Protein AF-0000000084484092 (afdb_homodimer)

Sequence (380 aa):
MATVKIPEQKVILCGEYGVGKSSIFRRFTNNTFVTATDRQSTLGLDHYDKIYKGTSDRDIRLQLWDTGGMERVASVTSSYYKFAEAAILVFALDNAASFHVLSQHLLDIVTYAENAKIFLCGNKLDLVNKVPQVSDADIDAFCEQCHNLISKTYKTSCKTGEGLEEMFADIATQLVQSNRSKLELQSMEAMATVKIPEQKVILCGEYGVGKSSIFRRFTNNTFVTATDRQSTLGLDHYDKIYKGTSDRDIRLQLWDTGGMERVASVTSSYYKFAEAAILVFALDNAASFHVLSQHLLDIVTYAENAKIFLCGNKLDLVNKVPQVSDADIDAFCEQCHNLISKTYKTSCKTGEGLEEMFADIATQLVQSNRSKLELQSMEA

Foldseek 3Di:
DPPPPDDDAAEAEWFDPPLCRVLLVCVVVVVPDDPDPPLDFDKDKDWDWDWDQDPVRDIDIDIDMDIPGPVSVVVSVLVRLPRHQAYEQTGEQQDLVRVVCSVVRVVVNCVRNVNHQYEYEHEPVVPADPDTSADPVNVVVVCVVVVNSHPYYFYYYSVVGPGSVVVVVVVVVVSVVVVVVVVVVVVVVD/DPPPPDDDAAEAEWFDPPLCRVLLVCVVVVVPDDPDDPLDFDKDKDWDWDWDQDPVRDIDIDIDMDIPGPVSVVVSVLVRLPRHQAYEQTGEQQDLVRVVCSVVRVVVNCVRNVNHQYEYEHEPVVPADPDTPADPVNVVVVCVVVVNSHPYYFYYYSVVGPGSVVVVVVVVVVSVVVVVVVVVVVVVVD

pLDDT: mean 87.42, std 12.24, range [27.92, 98.44]

Nearest PDB structures (foldseek):
  2f7s-assembly1_A  TM=8.566E-01  e=2.179E-12  Homo sapiens
  5xc5-assembly1_A  TM=6.882E-01  e=3.203E-12  Acanthamoeba polyphaga mimivirus
  3e5h-assembly1_A  TM=6.818E-01  e=2.845E-11  Homo sapiens
  7opq-assembly1_B  TM=6.732E-01  e=8.953E-12  Homo sapiens
  7opr-assembly1_B  TM=6.756E-01  e=2.201E-11  Homo sapiens

Radius of gyration: 25.97 Å; Cα contacts (8 Å, |Δi|>4): 673; chains: 2; bounding box: 65×68×54 Å

Secondary structure (DSSP, 8-state):
-----PPEEEEEEEE-TTSSHHHHHHHHTTT------S-EEEEEEEEEEEEE--TTS--EEEEEEEEESHHHHHHHHHHHHTTEEEEEEEEETT-HHHHHTHHHHHHHHHHH-TT-EEEEEEE-GGG--SS-SS-HHHHHHHHHHTTT-EEEEEE--TTT-TTHHHHHHHHHHHHHHHHHHHHHHHHHH-/-----PPEEEEEEEE-TTSSHHHHHHHHTTT------S-EEEEEEEEEEEEE--TTS--EEEEEEEEESHHHHHHHHHHHHTTEEEEEEEEETT-HHHHHTHHHHHHHHHHH-TT-EEEEEEE-GGG--SS-SS-HHHHHHHHHHTTT-EEEEEE--TTT-TTHHHHHHHHHHHHHHHHHHHHHHHHHH-

InterPro domains:
  IPR001806 Small GTPase [PF00071] (10-175)
  IPR001806 Small GTPase [SM00174] (11-178)
  IPR005225 Small GTP-binding domain [TIGR00231] (9-168)
  IPR027417 P-loop containing nucleoside triphosphate hydrolase [G3DSA:3.40.50.300] (2-190)
  IPR027417 P-loop containing nucleoside triphosphate hydrolase [SSF52540] (9-181)
  IPR050227 Ras-related protein Rab [PTHR47977] (10-179)

Organism: NCBI:txid1629725

Structure (mmCIF, N/CA/C/O backbone):
data_AF-0000000084484092-model_v1
#
loop_
_entity.id
_entity.type
_entity.pdbx_description
1 polymer 'ADP ribosylation factor'
#
loop_
_atom_site.group_PDB
_atom_site.id
_atom_site.type_symbol
_atom_site.label_atom_id
_atom_site.label_alt_id
_atom_site.label_comp_id
_atom_site.label_asym_id
_atom_site.label_entity_id
_atom_site.label_seq_id
_atom_site.pdbx_PDB_ins_code
_atom_site.Cartn_x
_atom_site.Cartn_y
_atom_site.Cartn_z
_atom_site.occupancy
_atom_site.B_iso_or_equiv
_atom_site.auth_seq_id
_atom_site.auth_comp_id
_atom_site.auth_asym_id
_atom_site.auth_atom_id
_atom_site.pdbx_PDB_model_num
ATOM 1 N N . MET A 1 1 ? -33.25 26.438 18.438 1 28.06 1 MET A N 1
ATOM 2 C CA . MET A 1 1 ? -32 26.953 17.859 1 28.06 1 MET A CA 1
ATOM 3 C C . MET A 1 1 ? -31.203 25.828 17.219 1 28.06 1 MET A C 1
ATOM 5 O O . MET A 1 1 ? -30.938 24.812 17.859 1 28.06 1 MET A O 1
ATOM 9 N N . ALA A 1 2 ? -31.141 25.609 15.938 1 43.94 2 ALA A N 1
ATOM 10 C CA . ALA A 1 2 ? -30.5 24.516 15.227 1 43.94 2 ALA A CA 1
ATOM 11 C C . ALA A 1 2 ? -29.047 24.344 15.656 1 43.94 2 ALA A C 1
ATOM 13 O O . ALA A 1 2 ? -28.297 25.328 15.75 1 43.94 2 ALA A O 1
ATOM 14 N N . THR A 1 3 ? -28.797 23.562 16.562 1 51.09 3 THR A N 1
ATOM 15 C CA . THR A 1 3 ? -27.438 23.312 17.047 1 51.09 3 THR A CA 1
ATOM 16 C C . THR A 1 3 ? -26.453 23.266 15.891 1 51.09 3 THR A C 1
ATOM 18 O O . THR A 1 3 ? -26.578 22.438 14.984 1 51.09 3 THR A O 1
ATOM 21 N N . VAL A 1 4 ? -25.781 24.359 15.656 1 60.25 4 VAL A N 1
ATOM 22 C CA . VAL A 1 4 ? -24.844 24.453 14.531 1 60.25 4 VAL A CA 1
ATOM 23 C C . VAL A 1 4 ? -23.75 23.406 14.688 1 60.25 4 VAL A C 1
ATOM 25 O O . VAL A 1 4 ? -23.031 23.391 15.695 1 60.25 4 VAL A O 1
ATOM 28 N N . LYS A 1 5 ? -23.844 22.281 14.016 1 76.88 5 LYS A N 1
ATOM 29 C CA . LYS A 1 5 ? -22.828 21.234 14.047 1 76.88 5 LYS A CA 1
ATOM 30 C C . LYS A 1 5 ? -21.484 21.75 13.578 1 76.88 5 LYS A C 1
ATOM 32 O O . LYS A 1 5 ? -21.391 22.422 12.555 1 76.88 5 LYS A O 1
ATOM 37 N N . ILE A 1 6 ? -20.484 21.781 14.492 1 81.75 6 ILE A N 1
ATOM 38 C CA . ILE A 1 6 ? -19.125 22.188 14.188 1 81.75 6 ILE A CA 1
ATOM 39 C C . ILE A 1 6 ? -18.547 21.297 13.086 1 81.75 6 ILE A C 1
ATOM 41 O O . ILE A 1 6 ? -18.5 20.078 13.242 1 81.75 6 ILE A O 1
ATOM 45 N N . PRO A 1 7 ? -18.203 21.844 11.961 1 87.25 7 PRO A N 1
ATOM 46 C CA . PRO A 1 7 ? -17.672 21.031 10.875 1 87.25 7 PRO A CA 1
ATOM 47 C C . PRO A 1 7 ? -16.359 20.328 11.242 1 87.25 7 PRO A C 1
ATOM 49 O O . PRO A 1 7 ? -15.516 20.922 11.914 1 87.25 7 PRO A O 1
ATOM 52 N N . GLU A 1 8 ? -16.312 19.094 10.859 1 91.38 8 GLU A N 1
ATOM 53 C CA . GLU A 1 8 ? -15.117 18.297 11.062 1 91.38 8 GLU A CA 1
ATOM 54 C C . GLU A 1 8 ? -14.273 18.234 9.789 1 91.38 8 GLU A C 1
ATOM 56 O O . GLU A 1 8 ? -14.797 18 8.703 1 91.38 8 GLU A O 1
ATOM 61 N N . GLN A 1 9 ? -13 18.547 10.023 1 94.5 9 GLN A N 1
ATOM 62 C CA . GLN A 1 9 ? -12.078 18.516 8.891 1 94.5 9 GLN A CA 1
ATOM 63 C C . GLN A 1 9 ? -10.945 17.531 9.133 1 94.5 9 GLN A C 1
ATOM 65 O O . GLN A 1 9 ? -10.18 17.672 10.086 1 94.5 9 GLN A O 1
ATOM 70 N N . LYS A 1 10 ? -10.898 16.562 8.266 1 95.81 10 LYS A N 1
ATOM 71 C CA . LYS A 1 10 ? -9.844 15.547 8.352 1 95.81 10 LYS A CA 1
ATOM 72 C C . LYS A 1 10 ? -8.531 16.078 7.777 1 95.81 10 LYS A C 1
ATOM 74 O O . LYS A 1 10 ? -8.492 16.547 6.641 1 95.81 10 LYS A O 1
ATOM 79 N N . VAL A 1 11 ? -7.461 15.984 8.672 1 97.5 11 VAL A N 1
ATOM 80 C CA . VAL A 1 11 ? -6.113 16.391 8.273 1 97.5 11 VAL A CA 1
ATOM 81 C C . VAL A 1 11 ? -5.164 15.203 8.383 1 97.5 11 VAL A C 1
ATOM 83 O O . VAL A 1 11 ? -5.121 14.523 9.414 1 97.5 11 VAL A O 1
ATOM 86 N N . ILE A 1 12 ? -4.395 14.93 7.32 1 97.44 12 ILE A N 1
ATOM 87 C CA . ILE A 1 12 ? -3.514 13.773 7.355 1 97.44 12 ILE A CA 1
ATOM 88 C C . ILE A 1 12 ? -2.057 14.227 7.32 1 97.44 12 ILE A C 1
ATOM 90 O O . ILE A 1 12 ? -1.74 15.273 6.758 1 97.44 12 ILE A O 1
ATOM 94 N N . LEU A 1 13 ? -1.207 13.422 7.992 1 97 13 LEU A N 1
ATOM 95 C CA . LEU A 1 13 ? 0.236 13.633 7.965 1 97 13 LEU A CA 1
ATOM 96 C C . LEU A 1 13 ? 0.899 12.727 6.93 1 97 13 LEU A C 1
ATOM 98 O O . LEU A 1 13 ? 0.681 11.516 6.93 1 97 13 LEU A O 1
ATOM 102 N N . CYS A 1 14 ? 1.7 13.32 6.055 1 95.88 14 CYS A N 1
ATOM 103 C CA . CYS A 1 14 ? 2.408 12.578 5.016 1 95.88 14 CYS A CA 1
ATOM 104 C C . CYS A 1 14 ? 3.891 12.922 5.016 1 95.88 14 CYS A C 1
ATOM 106 O O . CYS A 1 14 ? 4.277 14.031 5.402 1 95.88 14 CYS A O 1
ATOM 108 N N . GLY A 1 15 ? 4.676 11.977 4.559 1 94.75 15 GLY A N 1
ATOM 109 C CA . GLY A 1 15 ? 6.113 12.172 4.496 1 94.75 15 GLY A CA 1
ATOM 110 C C . GLY A 1 15 ? 6.902 10.914 4.789 1 94.75 15 GLY A C 1
ATOM 111 O O . GLY A 1 15 ? 6.328 9.883 5.164 1 94.75 15 GLY A O 1
ATOM 112 N N . GLU A 1 16 ? 8.18 11.062 4.707 1 91.25 16 GLU A N 1
ATOM 113 C CA . GLU A 1 16 ? 9.078 9.93 4.875 1 91.25 16 GLU A CA 1
ATOM 114 C C . GLU A 1 16 ? 9.141 9.484 6.332 1 91.25 16 GLU A C 1
ATOM 116 O O . GLU A 1 16 ? 8.812 10.25 7.238 1 91.25 16 GLU A O 1
ATOM 121 N N . TYR A 1 17 ? 9.539 8.219 6.469 1 88.44 17 TYR A N 1
ATOM 122 C CA . TYR A 1 17 ? 9.82 7.719 7.809 1 88.44 17 TYR A CA 1
ATOM 123 C C . TYR A 1 17 ? 10.875 8.57 8.5 1 88.44 17 TYR A C 1
ATOM 125 O O . TYR A 1 17 ? 11.875 8.945 7.887 1 88.44 17 TYR A O 1
ATOM 133 N N . GLY A 1 18 ? 10.594 8.906 9.758 1 91 18 GLY A N 1
ATOM 134 C CA . GLY A 1 18 ? 11.633 9.531 10.562 1 91 18 GLY A CA 1
ATOM 135 C C . GLY A 1 18 ? 11.57 11.047 10.531 1 91 18 GLY A C 1
ATOM 136 O O . GLY A 1 18 ? 12.336 11.719 11.227 1 91 18 GLY A O 1
ATOM 137 N N . VAL A 1 19 ? 10.703 11.648 9.758 1 94.94 19 VAL A N 1
ATOM 138 C CA . VAL A 1 19 ? 10.688 13.102 9.609 1 94.94 19 VAL A CA 1
ATOM 139 C C . VAL A 1 19 ? 9.945 13.742 10.781 1 94.94 19 VAL A C 1
ATOM 141 O O . VAL A 1 19 ? 10.016 14.953 10.984 1 94.94 19 VAL A O 1
ATOM 144 N N . GLY A 1 20 ? 9.156 13.008 11.531 1 94.38 20 GLY A N 1
ATOM 145 C CA . GLY A 1 20 ? 8.531 13.516 12.742 1 94.38 20 GLY A CA 1
ATOM 146 C C . GLY A 1 20 ? 7.016 13.555 12.664 1 94.38 20 GLY A C 1
ATOM 147 O O . GLY A 1 20 ? 6.371 14.289 13.406 1 94.38 20 GLY A O 1
ATOM 148 N N . LYS A 1 21 ? 6.402 12.789 11.742 1 94.75 21 LYS A N 1
ATOM 149 C CA . LYS A 1 21 ? 4.945 12.742 11.633 1 94.75 21 LYS A CA 1
ATOM 150 C C . LYS A 1 21 ? 4.301 12.344 12.953 1 94.75 21 LYS A C 1
ATOM 152 O O . LYS A 1 21 ? 3.404 13.031 13.445 1 94.75 21 LYS A O 1
ATOM 157 N N . SER A 1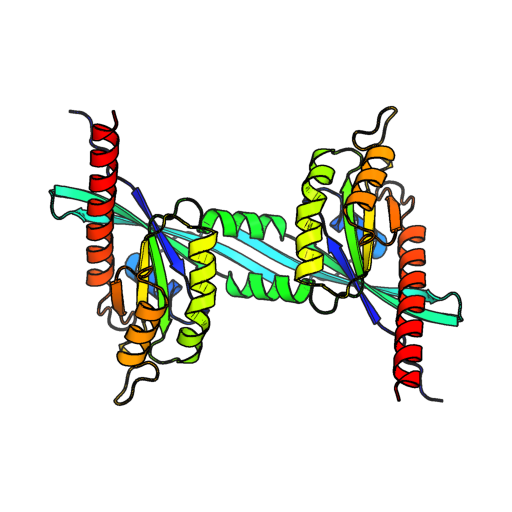 22 ? 4.82 11.312 13.555 1 90.75 22 SER A N 1
ATOM 158 C CA . SER A 1 22 ? 4.266 10.828 14.812 1 90.75 22 SER A CA 1
ATOM 159 C C . SER A 1 22 ? 4.512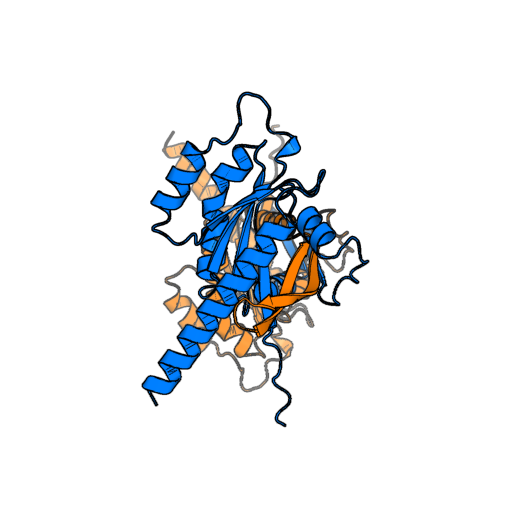 11.812 15.945 1 90.75 22 SER A C 1
ATOM 161 O O . SER A 1 22 ? 3.682 11.961 16.844 1 90.75 22 SER A O 1
ATOM 163 N N . SER A 1 23 ? 5.68 12.492 15.891 1 93.25 23 SER A N 1
ATOM 164 C CA . SER A 1 23 ? 5.965 13.508 16.906 1 93.25 23 SER A CA 1
ATOM 165 C C . SER A 1 23 ? 5.008 14.688 16.781 1 93.25 23 SER A C 1
ATOM 167 O O . SER A 1 23 ? 4.547 15.227 17.781 1 93.25 23 SER A O 1
ATOM 169 N N . ILE A 1 24 ? 4.754 15.117 15.539 1 95.94 24 ILE A N 1
ATOM 170 C CA . ILE A 1 24 ? 3.795 16.188 15.305 1 95.94 24 ILE A CA 1
ATOM 171 C C . ILE A 1 24 ? 2.424 15.781 15.836 1 95.94 24 ILE A C 1
ATOM 173 O O . ILE A 1 24 ? 1.758 16.562 16.516 1 95.94 24 ILE A O 1
ATOM 177 N N . PHE A 1 25 ? 2.023 14.578 15.586 1 94.88 25 PHE A N 1
ATOM 178 C CA . PHE A 1 25 ? 0.759 14.047 16.078 1 94.88 25 PHE A CA 1
ATOM 179 C C . PHE A 1 25 ? 0.72 14.086 17.609 1 94.88 25 PHE A C 1
ATOM 181 O O . PHE A 1 25 ? -0.267 14.523 18.188 1 94.88 25 PHE A O 1
ATOM 188 N N . ARG A 1 26 ? 1.772 13.656 18.219 1 91.62 26 ARG A N 1
ATOM 189 C CA . ARG A 1 26 ? 1.846 13.641 19.672 1 91.62 26 ARG A CA 1
ATOM 190 C C . ARG A 1 26 ? 1.723 15.047 20.25 1 91.62 26 ARG A C 1
ATOM 192 O O . ARG A 1 26 ? 1.022 15.258 21.234 1 91.62 26 ARG A O 1
ATOM 199 N N . ARG A 1 27 ? 2.381 16.031 19.625 1 93 27 ARG A N 1
ATOM 200 C CA . ARG A 1 27 ? 2.285 17.406 20.062 1 93 27 ARG A CA 1
ATOM 201 C C . ARG A 1 27 ? 0.869 17.953 19.891 1 93 27 ARG A C 1
ATOM 203 O O . ARG A 1 27 ? 0.368 18.688 20.75 1 93 27 ARG A O 1
ATOM 210 N N . PHE A 1 28 ? 0.309 17.609 18.797 1 94.56 28 PHE A N 1
ATOM 211 C CA . PHE A 1 28 ? -1.064 18.016 18.531 1 94.56 28 PHE A CA 1
ATOM 212 C C . PHE A 1 28 ? -2.006 17.484 19.609 1 94.56 28 PHE A C 1
ATOM 214 O O . PHE A 1 28 ? -2.928 18.188 20.031 1 94.56 28 PHE A O 1
ATOM 221 N N . THR A 1 29 ? -1.706 16.281 20.078 1 90.94 29 THR A N 1
ATOM 222 C CA . THR A 1 29 ? -2.578 15.633 21.047 1 90.94 29 THR A CA 1
ATOM 223 C C . THR A 1 29 ? -2.215 16.062 22.469 1 90.94 29 THR A C 1
ATOM 225 O O . THR A 1 29 ? -2.869 15.672 23.438 1 90.94 29 THR A O 1
ATOM 228 N N . ASN A 1 30 ? -1.277 16.953 22.609 1 85.31 30 ASN A N 1
ATOM 229 C CA . ASN A 1 30 ? -0.764 17.359 23.922 1 85.31 30 ASN A CA 1
ATOM 230 C C . ASN A 1 30 ? -0.403 16.156 24.781 1 85.31 30 ASN A C 1
ATOM 232 O O . ASN A 1 30 ? -0.765 16.094 25.953 1 85.31 30 ASN A O 1
ATOM 236 N N . ASN A 1 31 ? 0.214 15.203 24.109 1 71.38 31 ASN A N 1
ATOM 237 C CA . ASN A 1 31 ? 0.732 13.992 24.734 1 71.38 31 ASN A CA 1
ATOM 238 C C . ASN A 1 31 ? -0.389 13.141 25.328 1 71.38 31 ASN A C 1
ATOM 240 O O . ASN A 1 31 ? -0.172 12.391 26.281 1 71.38 31 ASN A O 1
ATOM 244 N N . THR A 1 32 ? -1.611 13.484 24.859 1 72.25 32 THR A N 1
ATOM 245 C CA . THR A 1 32 ? -2.713 12.617 25.25 1 72.25 32 THR A CA 1
ATOM 246 C C . THR A 1 32 ? -2.592 11.25 24.578 1 72.25 32 THR A C 1
ATOM 248 O O . THR A 1 32 ? -2.189 11.164 23.422 1 72.25 32 THR A O 1
ATOM 251 N N . PHE A 1 33 ? -2.719 10.203 25.422 1 59.69 33 PHE A N 1
ATOM 252 C CA . PHE A 1 33 ? -2.66 8.844 24.906 1 59.69 33 PHE A CA 1
ATOM 253 C C . PHE A 1 33 ? -3.791 8.602 23.906 1 59.69 33 PHE A C 1
ATOM 255 O O . PHE A 1 33 ? -4.953 8.883 24.203 1 59.69 33 PHE A O 1
ATOM 262 N N . VAL A 1 34 ? -3.42 8.383 22.703 1 69.5 34 VAL A N 1
ATOM 263 C CA . VAL A 1 34 ? -4.414 8.078 21.672 1 69.5 34 VAL A CA 1
ATOM 264 C C . VAL A 1 34 ? -4.469 6.57 21.438 1 69.5 34 VAL A C 1
ATOM 266 O O . VAL A 1 34 ? -3.432 5.918 21.297 1 69.5 34 VAL A O 1
ATOM 269 N N . THR A 1 35 ? -5.562 5.953 21.812 1 53.22 35 THR A N 1
ATOM 270 C CA . THR A 1 35 ? -5.75 4.527 21.562 1 53.22 35 THR A CA 1
ATOM 271 C C . THR A 1 35 ? -5.734 4.238 20.062 1 53.22 35 THR A C 1
ATOM 273 O O . THR A 1 35 ? -6.328 4.98 19.281 1 53.22 35 THR A O 1
ATOM 276 N N . ALA A 1 36 ? -4.73 3.445 19.75 1 57.56 36 ALA A N 1
ATOM 277 C CA . ALA A 1 36 ? -4.715 2.961 18.375 1 57.56 36 ALA A CA 1
ATOM 278 C C . ALA A 1 36 ? -6.117 2.57 17.906 1 57.56 36 ALA A C 1
ATOM 280 O O . ALA A 1 36 ? -6.871 1.951 18.656 1 57.56 36 ALA A O 1
ATOM 281 N N . THR A 1 37 ? -6.629 3.334 16.938 1 61.75 37 THR A N 1
ATOM 282 C CA . THR A 1 37 ? -7.922 2.922 16.406 1 61.75 37 THR A CA 1
ATOM 283 C C . THR A 1 37 ? -7.898 1.447 16 1 61.75 37 THR A C 1
ATOM 285 O O . THR A 1 37 ? -6.828 0.871 15.797 1 61.75 37 THR A O 1
ATOM 288 N N . ASP A 1 38 ? -8.977 0.686 16.141 1 62.75 38 ASP A N 1
ATOM 289 C CA . ASP A 1 38 ? -9.219 -0.703 15.766 1 62.75 38 ASP A CA 1
ATOM 290 C C . ASP A 1 38 ? -8.859 -0.946 14.305 1 62.75 38 ASP A C 1
ATOM 292 O O . ASP A 1 38 ? -8.977 -2.068 13.812 1 62.75 38 ASP A O 1
ATOM 296 N N . ARG A 1 39 ? -8.188 0.084 13.781 1 70.75 39 ARG A N 1
ATOM 297 C CA . ARG A 1 39 ? -7.949 -0.141 12.359 1 70.75 39 ARG A CA 1
ATOM 298 C C . ARG A 1 39 ? -6.484 -0.474 12.094 1 70.75 39 ARG A C 1
ATOM 300 O O . ARG A 1 39 ? -5.711 0.392 11.68 1 70.75 39 ARG A O 1
ATOM 307 N N . GLN A 1 40 ? -6.07 -1.564 12.625 1 78.31 40 GLN A N 1
ATOM 308 C CA . GLN A 1 40 ? -4.73 -2.084 12.383 1 78.31 40 GLN A CA 1
ATOM 309 C C . GLN A 1 40 ? -4.766 -3.301 11.461 1 78.31 40 GLN A C 1
ATOM 311 O O . GLN A 1 40 ? -5.742 -4.055 11.461 1 78.31 40 GLN A O 1
ATOM 316 N N . SER A 1 41 ? -3.834 -3.287 10.578 1 81.81 41 SER A N 1
ATOM 317 C CA . SER A 1 41 ? -3.674 -4.438 9.695 1 81.81 41 SER A CA 1
ATOM 318 C C . SER A 1 41 ? -2.217 -4.875 9.617 1 81.81 41 SER A C 1
ATOM 320 O O . SER A 1 41 ? -1.312 -4.039 9.578 1 81.81 41 SER A O 1
ATOM 322 N N . THR A 1 42 ? -1.947 -6.156 9.648 1 81.81 42 THR A N 1
ATOM 323 C CA . THR A 1 42 ? -0.6 -6.707 9.555 1 81.81 42 THR A CA 1
ATOM 324 C C . THR A 1 42 ? -0.366 -7.324 8.172 1 81.81 42 THR A C 1
ATOM 326 O O . THR A 1 42 ? -1.191 -8.102 7.688 1 81.81 42 THR A O 1
ATOM 329 N N . LEU A 1 43 ? 0.673 -6.793 7.574 1 87.25 43 LEU A N 1
ATOM 330 C CA . LEU A 1 43 ? 1.16 -7.418 6.348 1 87.25 43 LEU A CA 1
ATOM 331 C C . LEU A 1 43 ? 2.307 -8.375 6.648 1 87.25 43 LEU A C 1
ATOM 333 O O . LEU A 1 43 ? 3.273 -8.008 7.316 1 87.25 43 LEU A O 1
ATOM 337 N N . GLY A 1 44 ? 2.186 -9.609 6.23 1 85.75 44 GLY A N 1
ATOM 338 C CA . GLY A 1 44 ? 3.219 -10.617 6.391 1 85.75 44 GLY A CA 1
ATOM 339 C C . GLY A 1 44 ? 3.496 -11.398 5.117 1 85.75 44 GLY A C 1
ATOM 340 O O . GLY A 1 44 ? 2.613 -11.547 4.27 1 85.75 44 GLY A O 1
ATOM 341 N N . LEU A 1 45 ? 4.789 -11.82 5.035 1 88.38 45 LEU A N 1
ATOM 342 C CA . LEU A 1 45 ? 5.195 -12.617 3.883 1 88.38 45 LEU A CA 1
ATOM 343 C C . LEU A 1 45 ? 5.652 -14.008 4.312 1 88.38 45 LEU A C 1
ATOM 345 O O . LEU A 1 45 ? 6.344 -14.156 5.32 1 88.38 45 LEU A O 1
ATOM 349 N N . ASP A 1 46 ? 5.129 -15 3.615 1 87.5 46 ASP A N 1
ATOM 350 C CA . ASP A 1 46 ? 5.594 -16.375 3.783 1 87.5 46 ASP A CA 1
ATOM 351 C C . ASP A 1 46 ? 6.102 -16.953 2.463 1 87.5 46 ASP A C 1
ATOM 353 O O . ASP A 1 46 ? 5.605 -16.578 1.393 1 87.5 46 ASP A O 1
ATOM 357 N N . HIS A 1 47 ? 7.145 -17.766 2.57 1 90.25 47 HIS A N 1
ATOM 358 C CA . HIS A 1 47 ? 7.586 -18.453 1.365 1 90.25 47 HIS A CA 1
ATOM 359 C C . HIS A 1 47 ? 8.055 -19.859 1.684 1 90.25 47 HIS A C 1
ATOM 361 O O . HIS A 1 47 ? 8.367 -20.172 2.838 1 90.25 47 HIS A O 1
ATOM 367 N N . TYR A 1 48 ? 7.98 -20.719 0.76 1 91.19 48 TYR A N 1
ATOM 368 C CA . TYR A 1 48 ? 8.414 -22.109 0.846 1 91.19 48 TYR A CA 1
ATOM 369 C C . TYR A 1 48 ? 9.031 -22.562 -0.468 1 91.19 48 TYR A C 1
ATOM 371 O O . TYR A 1 48 ? 8.547 -22.219 -1.547 1 91.19 48 TYR A O 1
ATOM 379 N N . ASP A 1 49 ? 10.094 -23.344 -0.379 1 92.5 49 ASP A N 1
ATOM 380 C CA . ASP A 1 49 ? 10.828 -23.828 -1.549 1 92.5 49 ASP A CA 1
ATOM 381 C C . ASP A 1 49 ? 10.516 -25.297 -1.825 1 92.5 49 ASP A C 1
ATOM 383 O O . ASP A 1 49 ? 10.422 -26.094 -0.898 1 92.5 49 ASP A O 1
ATOM 387 N N . LYS A 1 50 ? 10.344 -25.641 -3.086 1 93 50 LYS A N 1
ATOM 388 C CA . LYS A 1 50 ? 10.188 -27.016 -3.551 1 93 50 LYS A CA 1
ATOM 389 C C . LYS A 1 50 ? 10.961 -27.234 -4.848 1 93 50 LYS A C 1
ATOM 391 O O . LYS A 1 50 ? 10.945 -26.391 -5.742 1 93 50 LYS A O 1
ATOM 396 N N . ILE A 1 51 ? 11.594 -28.359 -4.938 1 92.19 51 ILE A N 1
ATOM 397 C CA . ILE A 1 51 ? 12.367 -28.703 -6.129 1 92.19 51 ILE A CA 1
ATOM 398 C C . ILE A 1 51 ? 11.492 -29.516 -7.09 1 92.19 51 ILE A C 1
ATOM 400 O O . ILE A 1 51 ? 10.766 -30.422 -6.668 1 92.19 51 ILE A O 1
ATOM 404 N N . TYR A 1 52 ? 11.469 -29.109 -8.32 1 91.38 52 TYR A N 1
ATOM 405 C CA . TYR A 1 52 ? 10.805 -29.844 -9.391 1 91.38 52 TYR A CA 1
ATOM 406 C C . TYR A 1 52 ? 11.82 -30.359 -10.406 1 91.38 52 TYR A C 1
ATOM 408 O O . TYR A 1 52 ? 12.797 -29.688 -10.719 1 91.38 52 TYR A O 1
ATOM 416 N N . LYS A 1 53 ? 11.586 -31.641 -10.781 1 83.81 53 LYS A N 1
ATOM 417 C CA . LYS A 1 53 ? 12.453 -32.219 -11.789 1 83.81 53 LYS A CA 1
ATOM 418 C C . LYS A 1 53 ? 12.094 -31.719 -13.188 1 83.81 53 LYS A C 1
ATOM 420 O O . LYS A 1 53 ? 10.914 -31.703 -13.555 1 83.81 53 LYS A O 1
ATOM 425 N N . GLY A 1 54 ? 13.047 -31.031 -13.789 1 71.5 54 GLY A N 1
ATOM 426 C CA . GLY A 1 54 ? 12.805 -30.516 -15.125 1 71.5 54 GLY A CA 1
ATOM 427 C C . GLY A 1 54 ? 12.836 -31.578 -16.203 1 71.5 54 GLY A C 1
ATOM 428 O O . GLY A 1 54 ? 13.18 -32.719 -15.922 1 71.5 54 GLY A O 1
ATOM 429 N N . THR A 1 55 ? 12.148 -31.281 -17.422 1 65.69 55 THR A N 1
ATOM 430 C CA . THR A 1 55 ? 12.133 -32.188 -18.562 1 65.69 55 THR A CA 1
ATOM 431 C C . THR A 1 55 ? 13.555 -32.469 -19.047 1 65.69 55 THR A C 1
ATOM 433 O O . THR A 1 55 ? 13.836 -33.531 -19.594 1 65.69 55 THR A O 1
ATOM 436 N N . SER A 1 56 ? 14.422 -31.516 -18.984 1 63.09 56 SER A N 1
ATOM 437 C CA . SER A 1 56 ? 15.758 -31.688 -19.547 1 63.09 56 SER A CA 1
ATOM 438 C C . SER A 1 56 ? 16.797 -31.938 -18.438 1 63.09 56 SER A C 1
ATOM 440 O O . SER A 1 56 ? 17.938 -31.484 -18.547 1 63.09 56 SER A O 1
ATOM 442 N N . ASP A 1 57 ? 16.438 -32.656 -17.484 1 66.69 57 ASP A N 1
ATOM 443 C CA . ASP A 1 57 ? 17.375 -33.062 -16.438 1 66.69 57 ASP A CA 1
ATOM 444 C C . ASP A 1 57 ? 17.859 -31.891 -15.609 1 66.69 57 ASP A C 1
ATOM 446 O O . ASP A 1 57 ? 18.984 -31.875 -15.125 1 66.69 57 ASP A O 1
ATOM 450 N N . ARG A 1 58 ? 17.25 -30.828 -15.805 1 79.19 58 ARG A N 1
ATOM 451 C CA . ARG A 1 58 ? 17.609 -29.719 -14.914 1 79.19 58 ARG A CA 1
ATOM 452 C C . ARG A 1 58 ? 16.516 -29.484 -13.867 1 79.19 58 ARG A C 1
ATOM 454 O O . ARG A 1 58 ? 15.367 -29.219 -14.219 1 79.19 58 ARG A O 1
ATOM 461 N N . ASP A 1 59 ? 16.969 -29.609 -12.703 1 87 59 ASP A N 1
ATOM 462 C CA . ASP A 1 59 ? 16.078 -29.344 -11.578 1 87 59 ASP A CA 1
ATOM 463 C C . ASP A 1 59 ? 15.852 -27.844 -11.406 1 87 59 ASP A C 1
ATOM 465 O O . ASP A 1 59 ? 16.688 -27.031 -11.797 1 87 59 ASP A O 1
ATOM 469 N N . ILE A 1 60 ? 14.727 -27.547 -10.969 1 90.06 60 ILE A N 1
ATOM 470 C CA . ILE A 1 60 ? 14.414 -26.156 -10.664 1 90.06 60 ILE A CA 1
ATOM 471 C C . ILE A 1 60 ? 13.773 -26.062 -9.273 1 90.06 60 ILE A C 1
ATOM 473 O O . ILE A 1 60 ? 13.023 -26.953 -8.875 1 90.06 60 ILE A O 1
ATOM 477 N N . ARG A 1 61 ? 14.148 -25.078 -8.594 1 92.94 61 ARG A N 1
ATOM 478 C CA . ARG A 1 61 ? 13.555 -24.797 -7.289 1 92.94 61 ARG A CA 1
ATOM 479 C C . ARG A 1 61 ? 12.523 -23.688 -7.383 1 92.94 61 ARG A C 1
ATOM 481 O O . ARG A 1 61 ? 12.867 -22.547 -7.727 1 92.94 61 ARG A O 1
ATOM 488 N N . LEU A 1 62 ? 11.258 -24.031 -7.07 1 93.88 62 LEU A N 1
ATOM 489 C CA . LEU A 1 62 ? 10.219 -23.016 -6.996 1 93.88 62 LEU A CA 1
ATOM 490 C C . LEU A 1 62 ? 10.078 -22.469 -5.578 1 93.88 62 LEU A C 1
ATOM 492 O O . LEU A 1 62 ? 10 -23.25 -4.621 1 93.88 62 LEU A O 1
ATOM 496 N N . GLN A 1 63 ? 10.203 -21.219 -5.52 1 94.5 63 GLN A N 1
ATOM 497 C CA . GLN A 1 63 ? 9.922 -20.516 -4.27 1 94.5 63 GLN A CA 1
ATOM 498 C C . GLN A 1 63 ? 8.57 -19.797 -4.336 1 94.5 63 GLN A C 1
ATOM 500 O O . GLN A 1 63 ? 8.461 -18.719 -4.934 1 94.5 63 GLN A O 1
ATOM 505 N N . LEU A 1 64 ? 7.625 -20.422 -3.627 1 94.94 64 LEU A N 1
ATOM 506 C CA . LEU A 1 64 ? 6.281 -19.844 -3.643 1 94.94 64 LEU A CA 1
ATOM 507 C C . LEU A 1 64 ? 6.098 -18.859 -2.49 1 94.94 64 LEU A C 1
ATOM 509 O O . LEU A 1 64 ? 6.406 -19.188 -1.34 1 94.94 64 LEU A O 1
ATOM 513 N N . TRP A 1 65 ? 5.617 -17.672 -2.838 1 92.5 65 TRP A N 1
ATOM 514 C CA . TRP A 1 65 ? 5.41 -16.609 -1.863 1 92.5 65 TRP A CA 1
ATOM 515 C C . TRP A 1 65 ? 3.924 -16.328 -1.665 1 92.5 65 TRP A C 1
ATOM 517 O O . TRP A 1 65 ? 3.154 -16.312 -2.629 1 92.5 65 TRP A O 1
ATOM 527 N N . ASP A 1 66 ? 3.531 -16.219 -0.503 1 92.12 66 ASP A N 1
ATOM 528 C CA . ASP A 1 66 ? 2.184 -15.812 -0.113 1 92.12 66 ASP A CA 1
ATOM 529 C C . ASP A 1 66 ? 2.221 -14.602 0.815 1 92.12 66 ASP A C 1
ATOM 531 O O . ASP A 1 66 ? 3.254 -14.305 1.421 1 92.12 66 ASP A O 1
ATOM 535 N N . THR A 1 67 ? 1.16 -13.867 0.753 1 89.56 67 THR A N 1
ATOM 536 C CA . THR A 1 67 ? 1.047 -12.711 1.63 1 89.56 67 THR A CA 1
ATOM 537 C C . THR A 1 67 ? -0.244 -12.766 2.441 1 89.56 67 THR A C 1
ATOM 539 O O . THR A 1 67 ? -1.246 -13.32 1.983 1 89.56 67 THR A O 1
ATOM 542 N N . GLY A 1 68 ? -0.115 -12.344 3.697 1 84.31 68 GLY A N 1
ATOM 543 C CA . GLY A 1 68 ? -1.294 -12.117 4.516 1 84.31 68 GLY A CA 1
ATOM 544 C C . GLY A 1 68 ? -1.525 -10.648 4.828 1 84.31 68 GLY A C 1
ATOM 545 O O . GLY A 1 68 ? -0.6 -9.938 5.23 1 84.31 68 GLY A O 1
ATOM 546 N N . GLY A 1 69 ? -2.822 -10.219 4.461 1 82.44 69 GLY A N 1
ATOM 547 C CA . GLY A 1 69 ? -3.176 -8.891 4.938 1 82.44 69 GLY A CA 1
ATOM 548 C C . GLY A 1 69 ? -3.055 -7.82 3.873 1 82.44 69 GLY A C 1
ATOM 549 O O . GLY A 1 69 ? -3.391 -6.656 4.109 1 82.44 69 GLY A O 1
ATOM 550 N N . MET A 1 70 ? -2.559 -8.195 2.629 1 83.88 70 MET A N 1
ATOM 551 C CA . MET A 1 70 ? -2.33 -7.188 1.597 1 83.88 70 MET A CA 1
ATOM 552 C C . MET A 1 70 ? -3.609 -6.41 1.303 1 83.88 70 MET A C 1
ATOM 554 O O . MET A 1 70 ? -3.582 -5.184 1.186 1 83.88 70 MET A O 1
ATOM 558 N N . GLU A 1 71 ? -4.707 -7.113 1.239 1 78 71 GLU A N 1
ATOM 559 C CA . GLU A 1 71 ? -5.977 -6.449 0.961 1 78 71 GLU A CA 1
ATOM 560 C C . GLU A 1 71 ? -6.371 -5.512 2.098 1 78 71 GLU A C 1
ATOM 562 O O . GLU A 1 71 ? -6.867 -4.41 1.857 1 78 71 GLU A O 1
ATOM 567 N N . ARG A 1 72 ? -6.137 -5.977 3.295 1 79.81 72 ARG A N 1
ATOM 568 C CA . ARG A 1 72 ? -6.469 -5.156 4.457 1 79.81 72 ARG A CA 1
ATOM 569 C C . ARG A 1 72 ? -5.574 -3.922 4.527 1 79.81 72 ARG A C 1
ATOM 571 O O . ARG A 1 72 ? -6.043 -2.828 4.844 1 79.81 72 ARG A O 1
ATOM 578 N N . VAL A 1 73 ? -4.344 -4.152 4.211 1 86.06 73 VAL A N 1
ATOM 579 C CA . VAL A 1 73 ? -3.41 -3.031 4.188 1 86.06 73 VAL A CA 1
ATOM 580 C C . VAL A 1 73 ? -3.869 -1.994 3.166 1 86.06 73 VAL A C 1
ATOM 582 O O . VAL A 1 73 ? -3.842 -0.792 3.438 1 86.06 73 VAL A O 1
ATOM 585 N N . ALA A 1 74 ? -4.297 -2.48 2.01 1 82.31 74 ALA A N 1
ATOM 586 C CA . ALA A 1 74 ? -4.805 -1.579 0.979 1 82.31 74 ALA A CA 1
ATOM 587 C C . ALA A 1 74 ? -6.016 -0.799 1.48 1 82.31 74 ALA A C 1
ATOM 589 O O . ALA A 1 74 ? -6.133 0.404 1.237 1 82.31 74 ALA A O 1
ATOM 590 N N . SER A 1 75 ? -6.852 -1.484 2.129 1 83.12 75 SER A N 1
ATOM 591 C CA . SER A 1 75 ? -8.055 -0.857 2.666 1 83.12 75 SER A CA 1
ATOM 592 C C . SER A 1 75 ? -7.711 0.186 3.723 1 83.12 75 SER A C 1
ATOM 594 O O . SER A 1 75 ? -8.289 1.274 3.74 1 83.12 75 SER A O 1
ATOM 596 N N . VAL A 1 76 ? -6.828 -0.177 4.629 1 86.69 76 VAL A N 1
ATOM 597 C CA . VAL A 1 76 ? -6.402 0.743 5.68 1 86.69 76 VAL A CA 1
ATOM 598 C C . VAL A 1 76 ? -5.746 1.972 5.055 1 86.69 76 VAL A C 1
ATOM 600 O O . VAL A 1 76 ? -6.02 3.104 5.461 1 86.69 76 VAL A O 1
ATOM 603 N N . THR A 1 77 ? -4.949 1.828 4.043 1 87.31 77 THR A N 1
ATOM 604 C CA . THR A 1 77 ? -4.305 2.934 3.344 1 87.31 77 THR A CA 1
ATOM 605 C C . THR A 1 77 ? -5.344 3.836 2.686 1 87.31 77 THR A C 1
ATOM 607 O O . THR A 1 77 ? -5.262 5.062 2.787 1 87.31 77 THR A O 1
ATOM 610 N N . SER A 1 78 ? -6.23 3.211 2.068 1 87.5 78 SER A N 1
ATOM 611 C CA . SER A 1 78 ? -7.305 3.961 1.425 1 87.5 78 SER A CA 1
ATOM 612 C C . SER A 1 78 ? -8.078 4.797 2.438 1 87.5 78 SER A C 1
ATOM 614 O O . SER A 1 78 ? -8.367 5.969 2.189 1 87.5 78 SER A O 1
ATOM 616 N N . SER A 1 79 ? -8.398 4.172 3.529 1 89 79 SER A N 1
ATOM 617 C CA . SER A 1 79 ? -9.141 4.863 4.582 1 89 79 SER A CA 1
ATOM 618 C C . SER A 1 79 ? -8.375 6.078 5.09 1 89 79 SER A C 1
ATOM 620 O O . SER A 1 79 ? -8.977 7.078 5.492 1 89 79 SER A O 1
ATOM 622 N N . TYR A 1 80 ? -7.129 5.992 5.105 1 92.56 80 TYR A N 1
ATOM 623 C CA . TYR A 1 80 ? -6.293 7.086 5.578 1 92.56 80 TYR A CA 1
ATOM 624 C C . TYR A 1 80 ? -6.488 8.328 4.719 1 92.56 80 TYR A C 1
ATOM 626 O O . TYR A 1 80 ? -6.668 9.43 5.242 1 92.56 80 TYR A O 1
ATOM 634 N N . TYR A 1 81 ? -6.555 8.141 3.445 1 94.44 81 TYR A N 1
ATOM 635 C CA . TYR A 1 81 ? -6.617 9.258 2.506 1 94.44 81 TYR A CA 1
ATOM 636 C C . TYR A 1 81 ? -8.055 9.727 2.314 1 94.44 81 TYR A C 1
ATOM 638 O O . TYR A 1 81 ? -8.297 10.906 2.039 1 94.44 81 TYR A O 1
ATOM 646 N N . LYS A 1 82 ? -8.93 8.812 2.467 1 93.75 82 LYS A N 1
ATOM 647 C CA . LYS A 1 82 ? -10.336 9.07 2.145 1 93.75 82 LYS A CA 1
ATOM 648 C C . LYS A 1 82 ? -10.875 10.258 2.939 1 93.75 82 LYS A C 1
ATOM 650 O O . LYS A 1 82 ? -10.664 10.344 4.152 1 93.75 82 LYS A O 1
ATOM 655 N N . PHE A 1 83 ? -11.383 11.258 2.268 1 94.25 83 PHE A N 1
ATOM 656 C CA . PHE A 1 83 ? -12.109 12.414 2.779 1 94.25 83 PHE A CA 1
ATOM 657 C C . PHE A 1 83 ? -11.172 13.383 3.484 1 94.25 83 PHE A C 1
ATOM 659 O O . PHE A 1 83 ? -11.609 14.211 4.285 1 94.25 83 PHE A O 1
ATOM 666 N N . ALA A 1 84 ? -9.945 13.234 3.238 1 96.56 84 ALA A N 1
ATOM 667 C CA . ALA A 1 84 ? -9.016 14.219 3.789 1 96.56 84 ALA A CA 1
ATOM 668 C C . ALA A 1 84 ? -9.25 15.594 3.178 1 96.56 84 ALA A C 1
ATOM 670 O O . ALA A 1 84 ? -9.352 15.727 1.955 1 96.56 84 ALA A O 1
ATOM 671 N N . GLU A 1 85 ? -9.375 16.578 4.031 1 95.69 85 GLU A N 1
ATOM 672 C CA . GLU A 1 85 ? -9.562 17.953 3.59 1 95.69 85 GLU A CA 1
ATOM 673 C C . GLU A 1 85 ? -8.227 18.703 3.518 1 95.69 85 GLU A C 1
ATOM 675 O O . GLU A 1 85 ? -8.109 19.719 2.828 1 95.69 85 GLU A O 1
ATOM 680 N N . ALA A 1 86 ? -7.32 18.219 4.266 1 97.62 86 ALA A N 1
ATOM 681 C CA . ALA A 1 86 ? -5.984 18.812 4.254 1 97.62 86 ALA A CA 1
ATOM 682 C C . ALA A 1 86 ? -4.91 17.75 4.449 1 97.62 86 ALA A C 1
ATOM 684 O O . ALA A 1 86 ? -5.168 16.703 5.055 1 97.62 86 ALA A O 1
ATOM 685 N N . ALA A 1 87 ? -3.799 17.969 3.877 1 98.19 87 ALA A N 1
ATOM 686 C CA . ALA A 1 87 ? -2.613 17.141 4.051 1 98.19 87 ALA A CA 1
ATOM 687 C C . ALA A 1 87 ? -1.396 17.984 4.418 1 98.19 87 ALA A C 1
ATOM 689 O O . ALA A 1 87 ? -1.146 19.031 3.809 1 98.19 87 ALA A O 1
ATOM 690 N N . ILE A 1 88 ? -0.727 17.547 5.453 1 98.44 88 ILE A N 1
ATOM 691 C CA . ILE A 1 88 ? 0.539 18.172 5.828 1 98.44 88 ILE A CA 1
ATOM 692 C C . ILE A 1 88 ? 1.701 17.297 5.348 1 98.44 88 ILE A C 1
AT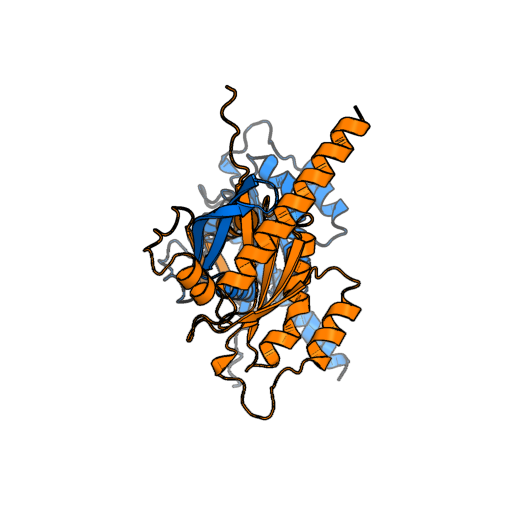OM 694 O O . ILE A 1 88 ? 1.908 16.203 5.855 1 98.44 88 ILE A O 1
ATOM 698 N N . LEU A 1 89 ? 2.369 17.812 4.387 1 97.62 89 LEU A N 1
ATOM 699 C CA . LEU A 1 89 ? 3.553 17.156 3.844 1 97.62 89 LEU A CA 1
ATOM 700 C C . LEU A 1 89 ? 4.801 17.547 4.629 1 97.62 89 LEU A C 1
ATOM 702 O O . LEU A 1 89 ? 5.25 18.688 4.559 1 97.62 89 LEU A O 1
ATOM 706 N N . VAL A 1 90 ? 5.367 16.562 5.344 1 97.94 90 VAL A N 1
ATOM 707 C CA . VAL A 1 90 ? 6.406 16.859 6.328 1 97.94 90 VAL A CA 1
ATOM 708 C C . VAL A 1 90 ? 7.762 16.391 5.801 1 97.94 90 VAL A C 1
ATOM 710 O O . VAL A 1 90 ? 7.871 15.297 5.23 1 97.94 90 VAL A O 1
ATOM 713 N N . PHE A 1 91 ? 8.805 17.188 5.906 1 97.5 91 PHE A N 1
ATOM 714 C CA . PHE A 1 91 ? 10.203 16.828 5.727 1 97.5 91 PHE A CA 1
ATOM 715 C C . PHE A 1 91 ? 11.055 17.344 6.875 1 97.5 91 PHE A C 1
ATOM 717 O O . PHE A 1 91 ? 10.602 18.172 7.672 1 97.5 91 PHE A O 1
ATOM 724 N N . ALA A 1 92 ? 12.203 16.75 6.996 1 96.19 92 ALA A N 1
ATOM 725 C CA . ALA A 1 92 ? 13.109 17.172 8.062 1 96.19 92 ALA A CA 1
ATOM 726 C C . ALA A 1 92 ? 14.133 18.188 7.539 1 96.19 92 ALA A C 1
ATOM 728 O O . ALA A 1 92 ? 14.82 17.922 6.547 1 96.19 92 ALA A O 1
ATOM 729 N N . LEU A 1 93 ? 14.203 19.281 8.203 1 95.94 93 LEU A N 1
ATOM 730 C CA . LEU A 1 93 ? 15.102 20.344 7.766 1 95.94 93 LEU A CA 1
ATOM 731 C C . LEU A 1 93 ? 16.562 19.906 7.879 1 95.94 93 LEU A C 1
ATOM 733 O O . LEU A 1 93 ? 17.438 20.469 7.215 1 95.94 93 LEU A O 1
ATOM 737 N N . ASP A 1 94 ? 16.828 18.938 8.664 1 93.81 94 ASP A N 1
ATO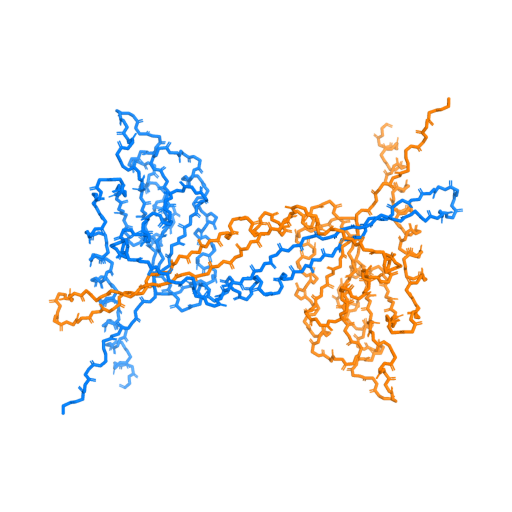M 738 C CA . ASP A 1 94 ? 18.188 18.469 8.867 1 93.81 94 ASP A CA 1
ATOM 739 C C . ASP A 1 94 ? 18.5 17.281 7.953 1 93.81 94 ASP A C 1
ATOM 741 O O . ASP A 1 94 ? 19.547 16.641 8.094 1 93.81 94 ASP A O 1
ATOM 745 N N . ASN A 1 95 ? 17.656 16.938 7.066 1 94 95 ASN A N 1
ATOM 746 C CA . ASN A 1 95 ? 17.812 15.758 6.219 1 94 95 ASN A CA 1
ATOM 747 C C . ASN A 1 95 ? 17.359 16.031 4.785 1 94 95 ASN A C 1
ATOM 749 O O . ASN A 1 95 ? 16.172 15.914 4.469 1 94 95 ASN A O 1
ATOM 753 N N . ALA A 1 96 ? 18.312 16.297 3.916 1 95.06 96 ALA A N 1
ATOM 754 C CA . ALA A 1 96 ? 18.031 16.672 2.535 1 95.06 96 ALA A CA 1
ATOM 755 C C . ALA A 1 96 ? 17.344 15.531 1.786 1 95.06 96 ALA A C 1
ATOM 757 O O . ALA A 1 96 ? 16.516 15.773 0.903 1 95.06 96 ALA A O 1
ATOM 758 N N . ALA A 1 97 ? 17.625 14.367 2.123 1 95.31 97 ALA A N 1
ATOM 759 C CA . ALA A 1 97 ? 17.047 13.211 1.456 1 95.31 97 ALA A CA 1
ATOM 760 C C . ALA A 1 97 ? 15.523 13.188 1.637 1 95.31 97 ALA A C 1
ATOM 762 O O . ALA A 1 97 ? 14.789 12.836 0.711 1 95.31 97 ALA A O 1
ATOM 763 N N . SER A 1 98 ? 15.031 13.539 2.822 1 94.94 98 SER A N 1
ATOM 764 C CA . SER A 1 98 ? 13.602 13.57 3.084 1 94.94 98 SER A CA 1
ATOM 765 C C . SER A 1 98 ? 12.898 14.617 2.221 1 94.94 98 SER A C 1
ATOM 767 O O . SER A 1 98 ? 11.727 14.469 1.876 1 94.94 98 SER A O 1
ATOM 769 N N . PHE A 1 99 ? 13.625 15.633 1.898 1 96.44 99 PHE A N 1
ATOM 770 C CA . PHE A 1 99 ? 13.094 16.703 1.063 1 96.44 99 PHE A CA 1
ATOM 771 C C . PHE A 1 99 ? 13.031 16.266 -0.397 1 96.44 99 PHE A C 1
ATOM 773 O O . PHE A 1 99 ? 12.047 16.547 -1.091 1 96.44 99 PHE A O 1
ATOM 780 N N . HIS A 1 100 ? 13.961 15.586 -0.808 1 94.75 100 HIS A N 1
ATOM 781 C CA . HIS A 1 100 ? 14.094 15.211 -2.211 1 94.75 100 HIS A CA 1
ATOM 782 C C . HIS A 1 100 ? 13 14.227 -2.625 1 94.75 100 HIS A C 1
ATOM 784 O O . HIS A 1 100 ? 12.648 14.141 -3.805 1 94.75 100 HIS A O 1
ATOM 790 N N . VAL A 1 101 ? 12.453 13.508 -1.702 1 93.69 101 VAL A N 1
ATOM 791 C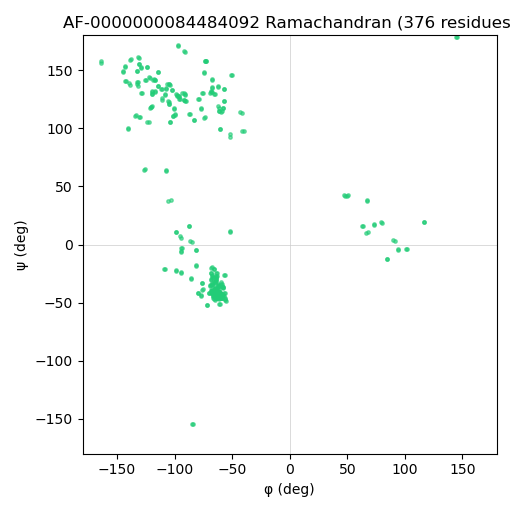 CA . VAL A 1 101 ? 11.469 12.492 -2.057 1 93.69 101 VAL A CA 1
ATOM 792 C C . VAL A 1 101 ? 10.062 13.047 -1.84 1 93.69 101 VAL A C 1
ATOM 794 O O . VAL A 1 101 ? 9.07 12.32 -1.976 1 93.69 101 VAL A O 1
ATOM 797 N N . LEU A 1 102 ? 9.859 14.297 -1.606 1 95.38 102 LEU A N 1
ATOM 798 C CA . LEU A 1 102 ? 8.562 14.914 -1.318 1 95.38 102 LEU A CA 1
ATOM 799 C C . LEU A 1 102 ? 7.617 14.758 -2.502 1 95.38 102 LEU A C 1
ATOM 801 O O . LEU A 1 102 ? 6.406 14.594 -2.316 1 95.38 102 LEU A O 1
ATOM 805 N N . SER A 1 103 ? 8.203 14.844 -3.6 1 93.81 103 SER A N 1
ATOM 806 C CA . SER A 1 103 ? 7.383 14.781 -4.805 1 93.81 103 SER A CA 1
ATOM 807 C C . SER A 1 103 ? 6.59 13.477 -4.863 1 93.81 103 SER A C 1
ATOM 809 O O . SER A 1 103 ? 5.441 13.461 -5.309 1 93.81 103 SER A O 1
ATOM 811 N N . GLN A 1 104 ? 7.168 12.406 -4.41 1 91.31 104 GLN A N 1
ATOM 812 C CA . GLN A 1 104 ? 6.488 11.117 -4.41 1 91.31 104 GLN A CA 1
ATOM 813 C C . GLN A 1 104 ? 5.297 11.125 -3.453 1 91.31 104 GLN A C 1
ATOM 815 O O . GLN A 1 104 ? 4.215 10.648 -3.797 1 91.31 104 GLN A O 1
ATOM 820 N N . HIS A 1 105 ? 5.508 11.648 -2.336 1 92.94 105 HIS A N 1
ATOM 821 C CA . HIS A 1 105 ? 4.426 11.758 -1.364 1 92.94 105 HIS A CA 1
ATOM 822 C C . HIS A 1 105 ? 3.33 12.695 -1.86 1 92.94 105 HIS A C 1
ATOM 824 O O . HIS A 1 105 ? 2.143 12.438 -1.643 1 92.94 105 HIS A O 1
ATOM 830 N N . LEU A 1 106 ? 3.787 13.75 -2.508 1 94.88 106 LEU A N 1
ATOM 831 C CA . LEU A 1 106 ? 2.834 14.695 -3.08 1 94.88 106 LEU A CA 1
ATOM 832 C C . LEU A 1 106 ? 1.943 14.008 -4.109 1 94.88 106 LEU A C 1
ATOM 834 O O . LEU A 1 106 ? 0.729 14.227 -4.133 1 94.88 106 LEU A O 1
ATOM 838 N N . LEU A 1 107 ? 2.537 13.219 -4.895 1 92.44 107 LEU A N 1
ATOM 839 C CA . LEU A 1 107 ? 1.787 12.484 -5.902 1 92.44 107 LEU A CA 1
ATOM 840 C C . LEU A 1 107 ? 0.732 11.594 -5.25 1 92.44 107 LEU A C 1
ATOM 842 O O . LEU A 1 107 ? -0.398 11.508 -5.734 1 92.44 107 LEU A O 1
ATOM 846 N N . ASP A 1 108 ? 1.059 10.93 -4.18 1 91.44 108 ASP A N 1
ATOM 847 C CA . ASP A 1 108 ? 0.106 10.102 -3.447 1 91.44 108 ASP A CA 1
ATOM 848 C C . ASP A 1 108 ? -1.085 10.93 -2.967 1 91.44 108 ASP A C 1
ATOM 850 O O . ASP A 1 108 ? -2.234 10.508 -3.1 1 91.44 108 ASP A O 1
ATOM 854 N N . ILE A 1 109 ? -0.841 12.094 -2.461 1 94.62 109 ILE A N 1
ATOM 855 C CA . ILE A 1 109 ? -1.896 12.953 -1.927 1 94.62 109 ILE A CA 1
ATOM 856 C C . ILE A 1 109 ? -2.834 13.375 -3.055 1 94.62 109 ILE A C 1
ATOM 858 O O . ILE A 1 109 ? -4.055 13.258 -2.93 1 94.62 109 ILE A O 1
ATOM 862 N N . VAL A 1 110 ? -2.23 13.812 -4.113 1 94.19 110 VAL A N 1
ATOM 863 C CA . VAL A 1 110 ? -3.029 14.312 -5.227 1 94.19 110 VAL A CA 1
ATOM 864 C C . VAL A 1 110 ? -3.857 13.172 -5.824 1 94.19 110 VAL A C 1
ATOM 866 O O . VAL A 1 110 ? -4.977 13.391 -6.297 1 94.19 110 VAL A O 1
ATOM 869 N N . THR A 1 111 ? -3.326 12 -5.789 1 91.56 111 THR A N 1
ATOM 870 C CA . THR A 1 111 ? -3.986 10.836 -6.371 1 91.56 111 THR A CA 1
ATOM 871 C C . THR A 1 111 ? -5.109 10.344 -5.465 1 91.56 111 THR A C 1
ATOM 873 O O . THR A 1 111 ? -6.215 10.062 -5.934 1 91.56 111 THR A O 1
ATOM 876 N N . TYR A 1 112 ? -4.898 10.266 -4.188 1 91.75 112 TYR A N 1
ATOM 877 C CA . TYR A 1 112 ? -5.805 9.539 -3.309 1 91.75 112 TYR A CA 1
ATOM 878 C C . TYR A 1 112 ? -6.605 10.5 -2.439 1 91.75 112 TYR A C 1
ATOM 880 O O . TYR A 1 112 ? -7.621 10.117 -1.851 1 91.75 112 TYR A O 1
ATOM 888 N N . ALA A 1 113 ? -6.141 11.719 -2.25 1 94.25 113 ALA A N 1
ATOM 889 C CA . ALA A 1 113 ? -6.836 12.789 -1.542 1 94.25 113 ALA A CA 1
ATOM 890 C C . ALA A 1 113 ? -6.922 14.047 -2.402 1 94.25 113 ALA A C 1
ATOM 892 O O . ALA A 1 113 ? -6.445 15.109 -2.006 1 94.25 113 ALA A O 1
ATOM 893 N N . GLU A 1 114 ? -7.586 13.938 -3.449 1 91.25 114 GLU A N 1
ATOM 894 C CA . GLU A 1 114 ? -7.566 14.93 -4.52 1 91.25 114 GLU A CA 1
ATOM 895 C C . GLU A 1 114 ? -8.109 16.281 -4.039 1 91.25 114 GLU A C 1
ATOM 897 O O . GLU A 1 114 ? -7.723 17.328 -4.551 1 91.25 114 GLU A O 1
ATOM 902 N N . ASN A 1 115 ? -8.93 16.312 -3.1 1 92.12 115 ASN A N 1
ATOM 903 C CA . ASN A 1 115 ? -9.562 17.547 -2.652 1 92.12 115 ASN A CA 1
ATOM 904 C C . ASN A 1 115 ? -8.797 18.172 -1.489 1 92.12 115 ASN A C 1
ATOM 906 O O . ASN A 1 115 ? -9.148 19.266 -1.029 1 92.12 115 ASN A O 1
ATOM 910 N N . ALA A 1 116 ? -7.82 17.562 -1.058 1 95.81 116 ALA A N 1
ATOM 911 C CA . ALA A 1 116 ? -7.125 18.031 0.138 1 95.81 116 ALA A CA 1
ATOM 912 C C . ALA A 1 116 ? -6.254 19.25 -0.177 1 95.81 116 ALA A C 1
ATOM 914 O O . ALA A 1 116 ? -5.551 19.266 -1.189 1 95.81 116 ALA A O 1
ATOM 915 N N . LYS A 1 117 ? -6.391 20.281 0.605 1 96.38 117 LYS A N 1
ATOM 916 C CA . LYS A 1 117 ? -5.398 21.344 0.588 1 96.38 117 LYS A CA 1
ATOM 917 C C . LYS A 1 117 ? -4.055 20.859 1.13 1 96.38 117 LYS A C 1
ATOM 919 O O . LYS A 1 117 ? -4.004 20.188 2.156 1 96.38 117 LYS A O 1
ATOM 924 N N . ILE A 1 118 ? -3.006 21.203 0.467 1 97.69 118 ILE A N 1
ATOM 925 C CA . ILE A 1 118 ? -1.708 20.641 0.828 1 97.69 118 ILE A CA 1
ATOM 926 C C . ILE A 1 118 ? -0.845 21.719 1.482 1 97.69 118 ILE A C 1
ATOM 928 O O . ILE A 1 118 ? -0.703 22.828 0.948 1 97.69 118 ILE A O 1
ATOM 932 N N . PHE A 1 119 ? -0.29 21.438 2.609 1 98.12 119 PHE A N 1
ATOM 933 C CA . PHE A 1 119 ? 0.625 22.297 3.344 1 98.12 119 PHE A CA 1
ATOM 934 C C . PHE A 1 119 ? 1.995 21.656 3.482 1 98.12 119 PHE A C 1
ATOM 936 O O . PHE A 1 119 ? 2.092 20.438 3.664 1 98.12 119 PHE A O 1
ATOM 943 N N . LEU A 1 120 ? 3.002 22.438 3.387 1 98 120 LEU A N 1
ATOM 944 C CA . LEU A 1 120 ? 4.371 21.953 3.533 1 98 120 LEU A CA 1
ATOM 945 C C . LEU A 1 120 ? 4.922 22.297 4.914 1 98 120 LEU A C 1
ATOM 947 O O . LEU A 1 120 ? 4.742 23.422 5.398 1 98 120 LEU A O 1
ATOM 951 N N . CYS A 1 121 ? 5.531 21.328 5.562 1 98.38 121 CYS A N 1
ATOM 952 C CA . CYS A 1 121 ? 6.051 21.531 6.91 1 98.38 121 CYS A CA 1
ATOM 953 C C . CYS A 1 121 ? 7.496 21.047 7.016 1 98.38 121 CYS A C 1
ATOM 955 O O . CYS A 1 121 ? 7.77 19.859 6.91 1 98.38 121 CYS A O 1
ATOM 957 N N . GLY A 1 122 ? 8.438 21.953 7.152 1 97.75 122 GLY A N 1
ATOM 958 C CA . GLY A 1 122 ? 9.797 21.625 7.527 1 97.75 122 GLY A CA 1
ATOM 959 C C . GLY A 1 122 ? 9.984 21.469 9.023 1 97.75 122 GLY A C 1
ATOM 960 O O . GLY A 1 122 ? 10 22.453 9.758 1 97.75 122 GLY A O 1
ATOM 961 N N . ASN A 1 123 ? 10.164 20.188 9.484 1 97.44 123 ASN A N 1
ATOM 962 C CA . ASN A 1 123 ? 10.258 19.875 10.906 1 97.44 123 ASN A CA 1
ATOM 963 C C . ASN A 1 123 ? 11.711 19.766 11.359 1 97.44 123 ASN A C 1
ATOM 965 O O . ASN A 1 123 ? 12.633 19.875 10.539 1 97.44 123 ASN A O 1
ATOM 969 N N . LYS A 1 124 ? 11.922 19.672 12.648 1 96.62 124 LYS A N 1
ATOM 970 C CA . LYS A 1 124 ? 13.211 19.562 13.312 1 96.62 124 LYS A CA 1
ATOM 971 C C . LYS A 1 124 ? 14.016 20.859 13.156 1 96.62 124 LYS A C 1
ATOM 973 O O . LYS A 1 124 ? 15.219 20.812 12.883 1 96.62 124 LYS A O 1
ATOM 978 N N . LEU A 1 125 ? 13.344 21.922 13.219 1 95.06 125 LEU A N 1
ATOM 979 C CA . LEU A 1 125 ? 13.922 23.266 13.078 1 95.06 125 LEU A CA 1
ATOM 980 C C . LEU A 1 125 ? 15.023 23.484 14.109 1 95.06 125 LEU A C 1
ATOM 982 O O . LEU A 1 125 ? 15.977 24.219 13.852 1 95.06 125 LEU A O 1
ATOM 986 N N . ASP A 1 126 ? 14.969 22.812 15.219 1 94.12 126 ASP A N 1
ATOM 987 C CA . ASP A 1 126 ? 15.938 22.969 16.297 1 94.12 126 ASP A CA 1
ATOM 988 C C . ASP A 1 126 ? 17.312 22.453 15.891 1 94.12 126 ASP A C 1
ATOM 990 O O . ASP A 1 126 ? 18.328 22.812 16.5 1 94.12 126 ASP A O 1
ATOM 994 N N . LEU A 1 127 ? 17.281 21.625 14.883 1 92.38 127 LEU A N 1
ATOM 995 C CA . LEU A 1 127 ? 18.531 21 14.477 1 92.38 127 LEU A CA 1
ATOM 996 C C . LEU A 1 127 ? 19.203 21.797 13.352 1 92.38 127 LEU A C 1
ATOM 998 O O . LEU A 1 127 ? 20.297 21.453 12.906 1 92.38 127 LEU A O 1
ATOM 1002 N N . VAL A 1 128 ? 18.5 22.781 12.891 1 88.44 128 VAL A N 1
ATOM 1003 C CA . VAL A 1 128 ? 19.078 23.578 11.812 1 88.44 128 VAL A CA 1
ATOM 1004 C C . VAL A 1 128 ? 20.188 24.469 12.359 1 88.44 128 VAL A C 1
ATOM 1006 O O . VAL A 1 128 ? 19.969 25.219 13.32 1 88.44 128 VAL A O 1
ATOM 1009 N N . ASN A 1 129 ? 21.406 24.062 11.93 1 79.56 129 ASN A N 1
ATOM 1010 C CA . ASN A 1 129 ? 22.562 24.875 12.289 1 79.56 129 ASN A CA 1
ATOM 1011 C C . ASN A 1 129 ? 22.766 26.016 11.297 1 79.56 129 ASN A C 1
ATOM 1013 O O . ASN A 1 129 ? 21.844 26.406 10.586 1 79.56 129 ASN A O 1
ATOM 1017 N N . LYS A 1 130 ? 24.031 26.531 11.148 1 71.38 130 LYS A N 1
ATOM 1018 C CA . LYS A 1 130 ? 24.406 27.688 10.336 1 71.38 130 LYS A CA 1
ATOM 1019 C C . LYS A 1 130 ? 24.109 27.453 8.867 1 71.38 130 LYS A C 1
ATOM 1021 O O . LYS A 1 130 ? 23.609 28.344 8.172 1 71.38 130 LYS A O 1
ATOM 1026 N N . VAL A 1 131 ? 24.281 26.188 8.406 1 75.5 131 VAL A N 1
ATOM 1027 C CA . VAL A 1 131 ? 23.953 25.906 7.008 1 75.5 131 VAL A CA 1
ATOM 1028 C C . VAL A 1 131 ? 22.906 24.797 6.934 1 75.5 131 VAL A C 1
ATOM 1030 O O . VAL A 1 131 ? 23.219 23.641 7.215 1 75.5 131 VAL A O 1
ATOM 1033 N N . PRO A 1 132 ? 21.688 25.281 6.613 1 80.19 132 PRO A N 1
ATOM 1034 C CA . PRO A 1 132 ? 20.641 24.266 6.543 1 80.19 132 PRO A CA 1
ATOM 1035 C C . PRO A 1 132 ? 20.844 23.297 5.379 1 80.19 132 PRO A C 1
ATOM 1037 O O . PRO A 1 132 ? 21.375 23.688 4.332 1 80.19 132 PRO A O 1
ATOM 1040 N N . GLN A 1 133 ? 20.562 22.016 5.562 1 91.38 133 GLN A N 1
ATOM 1041 C CA . GLN A 1 133 ? 20.625 21.016 4.492 1 91.38 133 GLN A CA 1
ATOM 1042 C C . GLN A 1 133 ? 19.531 21.266 3.453 1 91.38 133 GLN A C 1
ATOM 1044 O O . GLN A 1 133 ? 19.672 20.875 2.295 1 91.38 133 GLN A O 1
ATOM 1049 N N . VAL A 1 134 ? 18.5 21.859 3.871 1 94.62 134 VAL A N 1
ATOM 1050 C CA . VAL A 1 134 ? 17.438 22.328 2.986 1 94.62 134 VAL A CA 1
ATOM 1051 C C . VAL A 1 134 ? 17.266 23.844 3.146 1 94.62 134 VAL A C 1
ATOM 1053 O O . VAL A 1 134 ? 16.844 24.312 4.207 1 94.62 134 VAL A O 1
ATOM 1056 N N . SER A 1 135 ? 17.484 24.594 2.137 1 93.12 135 SER A N 1
ATOM 1057 C CA . SER A 1 135 ? 17.438 26.047 2.213 1 93.12 135 SER A CA 1
ATOM 1058 C C . SER A 1 135 ? 16.031 26.578 1.889 1 93.12 135 SER A C 1
ATOM 1060 O O . SER A 1 135 ? 15.211 25.844 1.336 1 93.12 135 SER A O 1
ATOM 1062 N N . ASP A 1 136 ? 15.852 27.844 2.229 1 93.75 136 ASP A N 1
ATOM 1063 C CA . ASP A 1 136 ? 14.602 28.5 1.853 1 93.75 136 ASP A CA 1
ATOM 1064 C C . ASP A 1 136 ? 14.438 28.531 0.334 1 93.75 136 ASP A C 1
ATOM 1066 O O . ASP A 1 136 ? 13.32 28.422 -0.177 1 93.75 136 ASP A O 1
ATOM 1070 N N . ALA A 1 137 ? 15.555 28.703 -0.303 1 94.06 137 ALA A N 1
ATOM 1071 C CA . ALA A 1 137 ? 15.523 28.719 -1.764 1 94.06 137 ALA A CA 1
ATOM 1072 C C . ALA A 1 137 ? 15.062 27.375 -2.32 1 94.06 137 ALA A C 1
ATOM 1074 O O . ALA A 1 137 ? 14.305 27.328 -3.291 1 94.06 137 ALA A O 1
ATOM 1075 N N . ASP A 1 138 ? 15.547 26.328 -1.756 1 94.94 138 ASP A N 1
ATOM 1076 C CA . ASP A 1 138 ? 15.125 24.984 -2.15 1 94.94 138 ASP A CA 1
ATOM 1077 C C . ASP A 1 138 ? 13.609 24.828 -1.992 1 94.94 138 ASP A C 1
ATOM 1079 O O . ASP A 1 138 ? 12.938 24.312 -2.891 1 94.94 138 ASP A O 1
ATOM 1083 N N . ILE A 1 139 ? 13.125 25.281 -0.928 1 95.31 139 ILE A N 1
ATOM 1084 C CA . ILE A 1 139 ? 11.719 25.141 -0.588 1 95.31 139 ILE A CA 1
ATOM 1085 C C . ILE A 1 139 ? 10.875 25.969 -1.564 1 95.31 139 ILE A C 1
ATOM 1087 O O . ILE A 1 139 ? 9.867 25.469 -2.092 1 95.31 139 ILE A O 1
ATOM 1091 N N . ASP A 1 140 ? 11.312 27.125 -1.8 1 94.31 140 ASP A N 1
ATOM 1092 C CA . ASP A 1 140 ? 10.602 28 -2.73 1 94.31 140 ASP A CA 1
ATOM 1093 C C . ASP A 1 140 ? 10.562 27.391 -4.129 1 94.31 140 ASP A C 1
ATOM 1095 O O . ASP A 1 140 ? 9.523 27.422 -4.797 1 94.31 140 ASP A O 1
ATOM 1099 N N . ALA A 1 141 ? 11.664 26.891 -4.512 1 93.88 141 ALA A N 1
ATOM 1100 C CA . ALA A 1 141 ? 11.75 26.266 -5.828 1 93.88 141 ALA A CA 1
ATOM 1101 C C . ALA A 1 141 ? 10.805 25.078 -5.926 1 93.88 141 ALA A C 1
ATOM 1103 O O . ALA A 1 141 ? 10.156 24.875 -6.957 1 93.88 141 ALA A O 1
ATOM 1104 N N . PHE A 1 142 ? 10.781 24.359 -4.922 1 94.88 142 PHE A N 1
ATOM 1105 C CA . PHE A 1 142 ? 9.883 23.203 -4.887 1 94.88 142 PHE A CA 1
ATOM 1106 C C . PHE A 1 142 ? 8.43 23.656 -5.02 1 94.88 142 PHE A C 1
ATOM 1108 O O . PHE A 1 142 ? 7.672 23.078 -5.812 1 94.88 142 PHE A O 1
ATOM 1115 N N . CYS A 1 143 ? 8.023 24.656 -4.281 1 94 143 CYS A N 1
ATOM 1116 C CA . CYS A 1 143 ? 6.656 25.172 -4.312 1 94 143 CYS A CA 1
ATOM 1117 C C . CYS A 1 143 ? 6.305 25.688 -5.699 1 94 143 CYS A C 1
ATOM 1119 O O . CYS A 1 143 ? 5.195 25.469 -6.188 1 94 143 CYS A O 1
ATOM 1121 N N . GLU A 1 144 ? 7.207 26.344 -6.289 1 91.94 144 GLU A N 1
ATOM 1122 C CA . GLU A 1 144 ? 6.992 26.875 -7.633 1 91.94 144 GLU A CA 1
ATOM 1123 C C . GLU A 1 144 ? 6.797 25.75 -8.641 1 91.94 144 GLU A C 1
ATOM 1125 O O . GLU A 1 144 ? 5.898 25.812 -9.484 1 91.94 144 GLU A O 1
ATOM 1130 N N . GLN A 1 145 ? 7.633 24.781 -8.484 1 90.81 145 GLN A N 1
ATOM 1131 C CA . GLN A 1 145 ? 7.59 23.641 -9.398 1 90.81 145 GLN A CA 1
ATOM 1132 C C . GLN A 1 145 ? 6.266 22.875 -9.273 1 90.81 145 GLN A C 1
ATOM 1134 O O . GLN A 1 145 ? 5.793 22.281 -10.242 1 90.81 145 GLN A O 1
ATOM 1139 N N . CYS A 1 146 ? 5.66 22.922 -8.133 1 89.62 146 CYS A N 1
ATOM 1140 C CA . CYS A 1 146 ? 4.426 22.188 -7.891 1 89.62 146 CYS A CA 1
ATOM 1141 C C . CYS A 1 146 ? 3.209 23 -8.289 1 89.62 146 CYS A C 1
ATOM 1143 O O . CYS A 1 146 ? 2.07 22.609 -8.023 1 89.62 146 CYS A O 1
ATOM 1145 N N . HIS A 1 147 ? 3.354 24.062 -9.055 1 81.94 147 HIS A N 1
ATOM 1146 C CA . HIS A 1 147 ? 2.33 24.906 -9.664 1 81.94 147 HIS A CA 1
ATOM 1147 C C . HIS A 1 147 ? 1.257 25.297 -8.648 1 81.94 147 HIS A C 1
ATOM 1149 O O . HIS A 1 147 ? 0.062 25.141 -8.922 1 81.94 147 HIS A O 1
ATOM 1155 N N . ASN A 1 148 ? 1.562 25.625 -7.48 1 80.62 148 ASN A N 1
ATOM 1156 C CA . ASN A 1 148 ? 0.729 26.234 -6.449 1 80.62 148 ASN A CA 1
ATOM 1157 C C . ASN A 1 148 ? -0.156 25.203 -5.762 1 80.62 148 ASN A C 1
ATOM 1159 O O . ASN A 1 148 ? -1.243 25.531 -5.281 1 80.62 148 ASN A O 1
ATOM 1163 N N . LEU A 1 149 ? 0.262 23.922 -5.918 1 90.75 149 LEU A N 1
ATOM 1164 C CA . LEU A 1 149 ? -0.443 22.875 -5.176 1 90.75 149 LEU A CA 1
ATOM 1165 C C . LEU A 1 149 ? -0.27 23.078 -3.672 1 90.75 149 LEU A C 1
ATOM 1167 O O . LEU A 1 149 ? -1.122 22.656 -2.887 1 90.75 149 LEU A O 1
ATOM 1171 N N . ILE A 1 150 ? 0.783 23.734 -3.393 1 94.5 150 ILE A N 1
ATOM 1172 C CA . ILE A 1 150 ? 1.099 23.953 -1.982 1 94.5 150 ILE A CA 1
ATOM 1173 C C . ILE A 1 150 ? 0.461 25.25 -1.494 1 94.5 150 ILE A C 1
ATOM 1175 O O . ILE A 1 150 ? 0.738 26.312 -2.033 1 94.5 150 ILE A O 1
ATOM 1179 N N . SER A 1 151 ? -0.323 25.156 -0.482 1 94.81 151 SER A N 1
ATOM 1180 C CA . SER A 1 151 ? -1.065 26.297 0.019 1 94.81 151 SER A CA 1
ATOM 1181 C C . SER A 1 151 ? -0.183 27.188 0.888 1 94.81 151 SER A C 1
ATOM 1183 O O . SER A 1 151 ? -0.276 28.422 0.824 1 94.81 151 SER A O 1
ATOM 1185 N N . LYS A 1 152 ? 0.641 26.641 1.726 1 96 152 LYS A N 1
ATOM 1186 C CA . LYS A 1 152 ? 1.519 27.375 2.625 1 96 152 LYS A CA 1
ATOM 1187 C C . LYS A 1 152 ? 2.613 26.484 3.193 1 96 152 LYS A C 1
ATOM 1189 O O . LYS A 1 152 ? 2.473 25.25 3.209 1 96 152 LYS A O 1
ATOM 1194 N N . THR A 1 153 ? 3.664 27.125 3.584 1 97 153 THR A N 1
ATOM 1195 C CA . THR A 1 153 ? 4.812 26.422 4.141 1 97 153 THR A CA 1
ATOM 1196 C C . THR A 1 153 ? 5.055 26.828 5.586 1 97 153 THR A C 1
ATOM 1198 O O . THR A 1 153 ? 4.941 28.016 5.926 1 97 153 THR A O 1
ATOM 1201 N N . TYR A 1 154 ? 5.43 25.859 6.41 1 97.88 154 TYR A N 1
ATOM 1202 C CA . TYR A 1 154 ? 5.73 26.109 7.816 1 97.88 154 TYR A CA 1
ATOM 1203 C C . TYR A 1 154 ? 7.066 25.484 8.211 1 97.88 154 TYR A C 1
ATOM 1205 O O . TYR A 1 154 ? 7.527 24.547 7.562 1 97.88 154 TYR A O 1
ATOM 1213 N N . LYS A 1 155 ? 7.621 26.047 9.203 1 97.31 155 LYS A N 1
ATOM 1214 C CA . LYS A 1 155 ? 8.766 25.438 9.883 1 97.31 155 LYS A CA 1
ATOM 1215 C C . LYS A 1 155 ? 8.453 25.172 11.352 1 97.31 155 LYS A C 1
ATOM 1217 O O . LYS A 1 155 ? 7.898 26.031 12.039 1 97.31 155 LYS A O 1
ATOM 1222 N N . THR A 1 156 ? 8.773 23.953 11.773 1 97.69 156 THR A N 1
ATOM 1223 C CA . THR A 1 156 ? 8.375 23.562 13.125 1 97.69 156 THR A CA 1
ATOM 1224 C C . THR A 1 156 ? 9.492 22.797 13.82 1 97.69 156 THR A C 1
ATOM 1226 O O . THR A 1 156 ? 10.43 22.328 13.164 1 97.69 156 THR A O 1
ATOM 1229 N N . SER A 1 157 ? 9.445 22.75 15.125 1 96.94 157 SER A N 1
ATOM 1230 C CA . SER A 1 157 ? 10.25 21.875 15.969 1 96.94 157 SER A CA 1
ATOM 1231 C C . SER A 1 157 ? 9.398 21.219 17.047 1 96.94 157 SER A C 1
ATOM 1233 O O . SER A 1 157 ? 8.914 21.875 17.953 1 96.94 157 SER A O 1
ATOM 1235 N N . CYS A 1 158 ? 9.234 19.938 16.891 1 95.19 158 CYS A N 1
ATOM 1236 C CA . CYS A 1 158 ? 8.477 19.219 17.906 1 95.19 158 CYS A CA 1
ATOM 1237 C C . CYS A 1 158 ? 9.227 19.203 19.234 1 95.19 158 CYS A C 1
ATOM 1239 O O . CYS A 1 158 ? 8.609 19.109 20.297 1 95.19 158 CYS A O 1
ATOM 1241 N N . LYS A 1 159 ? 10.555 19.266 19.203 1 93.75 159 LYS A N 1
ATOM 1242 C CA . LYS A 1 159 ? 11.367 19.266 20.422 1 93.75 159 LYS A CA 1
ATOM 1243 C C . LYS A 1 159 ? 11.094 20.516 21.25 1 93.75 159 LYS A C 1
ATOM 1245 O O . LYS A 1 159 ? 10.883 20.422 22.469 1 93.75 159 LYS A O 1
ATOM 1250 N N . THR A 1 160 ? 10.992 21.703 20.656 1 94.81 160 THR A N 1
ATOM 1251 C CA . THR A 1 160 ? 10.805 22.969 21.375 1 94.81 160 THR A CA 1
ATOM 1252 C C . THR A 1 160 ? 9.336 23.375 21.375 1 94.81 160 THR A C 1
ATOM 1254 O O . THR A 1 160 ? 8.93 24.219 22.188 1 94.81 160 THR A O 1
ATOM 1257 N N . GLY A 1 161 ? 8.586 22.859 20.438 1 94.38 161 GLY A N 1
ATOM 1258 C CA . GLY A 1 161 ? 7.199 23.25 20.266 1 94.38 161 GLY A CA 1
ATOM 1259 C C . GLY A 1 161 ? 7.016 24.422 19.328 1 94.38 161 GLY A C 1
ATOM 1260 O O . GLY A 1 161 ? 5.887 24.828 19.047 1 94.38 161 GLY A O 1
ATOM 1261 N N . GLU A 1 162 ? 8.062 24.844 18.781 1 95.75 162 GLU A N 1
ATOM 1262 C CA . GLU A 1 162 ? 8.031 26.031 17.938 1 95.75 162 GLU A CA 1
ATOM 1263 C C . GLU A 1 162 ? 7.254 25.781 16.656 1 95.75 162 GLU A C 1
ATOM 1265 O O . GLU A 1 162 ? 7.457 24.766 15.984 1 95.75 162 GLU A O 1
ATOM 1270 N N . GLY A 1 163 ? 6.316 26.75 16.344 1 96.56 163 GLY A N 1
ATOM 1271 C CA . GLY A 1 163 ? 5.672 26.812 15.039 1 96.56 163 GLY A CA 1
ATOM 1272 C C . GLY A 1 163 ? 4.465 25.891 14.93 1 96.56 163 GLY A C 1
ATOM 1273 O O . GLY A 1 163 ? 3.668 26.016 13.992 1 96.56 163 GLY A O 1
ATOM 1274 N N . LEU A 1 164 ? 4.234 24.969 15.859 1 96.88 164 LEU A N 1
ATOM 1275 C CA . LEU A 1 164 ? 3.205 23.938 15.758 1 96.88 164 LEU A CA 1
ATOM 1276 C C . LEU A 1 164 ? 1.814 24.531 15.93 1 96.88 164 LEU A C 1
ATOM 1278 O O . LEU A 1 164 ? 0.941 24.344 15.078 1 96.88 164 LEU A O 1
ATOM 1282 N N . GLU A 1 165 ? 1.65 25.266 16.984 1 94.69 165 GLU A N 1
ATOM 1283 C CA . GLU A 1 165 ? 0.343 25.859 17.25 1 94.69 165 GLU A CA 1
ATOM 1284 C C . GLU A 1 165 ? -0.049 26.828 16.141 1 94.69 165 GLU A C 1
ATOM 1286 O O . GLU A 1 165 ? -1.199 26.844 15.688 1 94.69 165 GLU A O 1
ATOM 1291 N N . GLU A 1 166 ? 0.915 27.625 15.742 1 95.62 166 GLU A N 1
ATOM 1292 C CA . GLU A 1 166 ? 0.675 28.562 14.648 1 95.62 166 GLU A CA 1
ATOM 1293 C C . GLU A 1 166 ? 0.272 27.844 13.375 1 95.62 166 GLU A C 1
ATOM 1295 O O . GLU A 1 166 ? -0.628 28.281 12.656 1 95.62 166 GLU A O 1
ATOM 1300 N N . MET A 1 167 ? 0.902 26.766 13.047 1 97.38 167 MET A N 1
ATOM 1301 C CA . MET A 1 167 ? 0.608 25.984 11.852 1 97.38 167 MET A CA 1
ATOM 1302 C C . MET A 1 167 ? -0.823 25.453 11.883 1 97.38 167 MET A C 1
ATOM 1304 O O . MET A 1 167 ? -1.59 25.672 10.938 1 97.38 167 MET A O 1
ATOM 1308 N N . PHE A 1 168 ? -1.229 24.812 12.961 1 96.56 168 PHE A N 1
ATOM 1309 C CA . PHE A 1 168 ? -2.551 24.203 13.031 1 96.56 168 PHE A CA 1
ATOM 1310 C C . PHE A 1 168 ? -3.641 25.281 13.047 1 96.56 168 PHE A C 1
ATOM 1312 O O . PHE A 1 168 ? -4.695 25.094 12.438 1 96.56 168 PHE A O 1
ATOM 1319 N N . ALA A 1 169 ? -3.363 26.344 13.75 1 94.56 169 ALA A N 1
ATOM 1320 C CA . ALA A 1 169 ? -4.324 27.453 13.773 1 94.56 169 ALA A CA 1
ATOM 1321 C C . ALA A 1 169 ? -4.527 28.031 12.383 1 94.56 169 ALA A C 1
ATOM 1323 O O . ALA A 1 169 ? -5.656 28.312 11.977 1 94.56 169 ALA A O 1
ATOM 1324 N N . ASP A 1 170 ? -3.439 28.219 11.734 1 95.5 170 ASP A N 1
ATOM 1325 C CA . ASP A 1 170 ? -3.506 28.766 10.375 1 95.5 170 ASP A CA 1
ATOM 1326 C C . ASP A 1 170 ? -4.242 27.797 9.445 1 95.5 170 ASP A C 1
ATOM 1328 O O . ASP A 1 170 ? -5.074 28.234 8.641 1 95.5 170 ASP A O 1
ATOM 1332 N N . ILE A 1 171 ? -3.969 26.547 9.531 1 95.88 171 ILE A N 1
ATOM 1333 C CA . ILE A 1 171 ? -4.633 25.547 8.711 1 95.88 171 ILE A CA 1
ATOM 1334 C C . ILE A 1 171 ? -6.133 25.547 8.992 1 95.88 171 ILE A C 1
ATOM 1336 O O . ILE A 1 171 ? -6.945 25.516 8.062 1 95.88 171 ILE A O 1
ATOM 1340 N N . ALA A 1 172 ? -6.469 25.594 10.234 1 94.25 172 ALA A N 1
ATOM 1341 C CA . ALA A 1 172 ? -7.879 25.672 10.609 1 94.25 172 ALA A CA 1
ATOM 1342 C C . ALA A 1 172 ? -8.555 26.875 9.945 1 94.25 172 ALA A C 1
ATOM 1344 O O . ALA A 1 172 ? -9.648 26.734 9.383 1 94.25 172 ALA A O 1
ATOM 1345 N N . THR A 1 173 ? -7.902 27.953 10.023 1 92.12 173 THR A N 1
ATOM 1346 C CA . THR A 1 173 ? -8.438 29.172 9.445 1 92.12 173 THR A CA 1
ATOM 1347 C C . THR A 1 173 ? -8.641 29.016 7.941 1 92.12 173 THR A C 1
ATOM 1349 O O . THR A 1 173 ? -9.68 29.406 7.406 1 92.12 173 THR A O 1
ATOM 1352 N N . GLN A 1 174 ? -7.688 28.484 7.285 1 92.06 174 GLN A N 1
ATOM 1353 C CA . GLN A 1 174 ? -7.758 28.312 5.84 1 92.06 174 GLN A CA 1
ATOM 1354 C C . GLN A 1 174 ? -8.883 27.359 5.457 1 92.06 174 GLN A C 1
ATOM 1356 O O . GLN A 1 174 ? -9.57 27.562 4.457 1 92.06 174 GLN A O 1
ATOM 1361 N N . LEU A 1 175 ? -9.047 26.328 6.23 1 92 175 LEU A N 1
ATOM 1362 C CA . LEU A 1 175 ? -10.086 25.344 5.934 1 92 175 LEU A CA 1
ATOM 1363 C C . LEU A 1 175 ? -11.469 25.938 6.152 1 92 175 LEU A C 1
ATOM 1365 O O . LEU A 1 175 ? -12.406 25.625 5.414 1 92 175 LEU A O 1
ATOM 1369 N N . VAL A 1 176 ? -11.672 26.797 7.117 1 87.62 176 VAL A N 1
ATOM 1370 C CA . VAL A 1 176 ? -12.938 27.484 7.363 1 87.62 176 VAL A CA 1
ATOM 1371 C C . VAL A 1 176 ? -13.281 28.375 6.172 1 87.62 176 VAL A C 1
ATOM 1373 O O . VAL A 1 176 ? -14.422 28.391 5.707 1 87.62 176 VAL A O 1
ATOM 1376 N N . GLN A 1 177 ? -12.258 29.031 5.699 1 84.19 177 GLN A N 1
ATOM 1377 C CA . GLN A 1 177 ? -12.461 29.953 4.582 1 84.19 177 GLN A CA 1
ATOM 1378 C C . GLN A 1 177 ? -12.828 29.188 3.311 1 84.19 177 GLN A C 1
ATOM 1380 O O . GLN A 1 177 ? -13.68 29.641 2.537 1 84.19 177 GLN A O 1
ATOM 1385 N N . SER A 1 178 ? -12.195 28.094 3.123 1 83 178 SER A N 1
ATOM 1386 C CA . SER A 1 178 ? -12.469 27.281 1.938 1 83 178 SER A CA 1
ATOM 1387 C C . SER A 1 178 ? -13.891 26.719 1.976 1 83 178 SER A C 1
ATOM 1389 O O . SER A 1 178 ? -14.555 26.625 0.941 1 83 178 SER A O 1
ATOM 1391 N N . ASN A 1 179 ? -14.336 26.219 3.094 1 78.69 179 ASN A N 1
ATOM 1392 C CA . ASN A 1 179 ? -15.688 25.688 3.25 1 78.69 179 ASN A CA 1
ATOM 1393 C C . ASN A 1 179 ? -16.75 26.75 3.021 1 78.69 179 ASN A C 1
ATOM 1395 O O . ASN A 1 179 ? -17.797 26.484 2.445 1 78.69 179 ASN A O 1
ATOM 1399 N N . ARG A 1 180 ? -16.484 27.891 3.506 1 69.62 180 ARG A N 1
ATOM 1400 C CA . ARG A 1 180 ? -17.406 29 3.314 1 69.62 180 ARG A CA 1
ATOM 1401 C C . ARG A 1 180 ? -17.562 29.328 1.835 1 69.62 180 ARG A C 1
ATOM 1403 O O . ARG A 1 180 ? -18.688 29.578 1.366 1 69.62 180 ARG A O 1
ATOM 1410 N N . SER A 1 181 ? -16.469 29.281 1.188 1 69.44 181 SER A N 1
ATOM 1411 C CA . SER A 1 181 ? -16.516 29.594 -0.239 1 69.44 181 SER A CA 1
ATOM 1412 C C . SER A 1 181 ? -17.297 28.531 -1.012 1 69.44 181 SER A C 1
ATOM 1414 O O . SER A 1 181 ? -18.016 28.859 -1.957 1 69.44 181 SER A O 1
ATOM 1416 N N . LYS A 1 182 ? -17.188 27.328 -0.547 1 69.31 182 LYS A N 1
ATOM 1417 C CA . LYS A 1 182 ? -17.906 26.234 -1.21 1 69.31 182 LYS A CA 1
ATOM 1418 C C . LYS A 1 182 ? -19.406 26.344 -0.991 1 69.31 182 LYS A C 1
ATOM 1420 O O . LYS A 1 182 ? -20.188 26.141 -1.918 1 69.31 182 LYS A O 1
ATOM 1425 N N . LEU A 1 183 ? -19.766 26.672 0.169 1 65.88 183 LEU A N 1
ATOM 1426 C CA . LEU A 1 183 ? -21.172 26.828 0.517 1 65.88 183 LEU A CA 1
ATOM 1427 C C . LEU A 1 183 ? -21.797 28.016 -0.213 1 65.88 183 LEU A C 1
ATOM 1429 O O . LEU A 1 183 ? -22.938 27.938 -0.672 1 65.88 183 LEU A O 1
ATOM 1433 N N . GLU A 1 184 ? -21.047 29.031 -0.288 1 64.69 184 GLU A N 1
ATOM 1434 C CA . GLU A 1 184 ? -21.531 30.219 -0.985 1 64.69 184 GLU A CA 1
ATOM 1435 C C . GLU A 1 184 ? -21.719 29.953 -2.475 1 64.69 184 GLU A C 1
ATOM 1437 O O . GLU A 1 184 ? -22.688 30.406 -3.078 1 64.69 184 GLU A O 1
ATOM 1442 N N . LEU A 1 185 ? -20.797 29.172 -2.963 1 62.97 185 LEU A N 1
ATOM 1443 C CA . LEU A 1 185 ? -20.891 28.812 -4.375 1 62.97 185 LEU A CA 1
ATOM 1444 C C . LEU A 1 185 ? -22.078 27.906 -4.637 1 62.97 185 LEU A C 1
ATOM 1446 O O . LEU A 1 185 ? -22.781 28.062 -5.645 1 62.97 185 LEU A O 1
ATOM 1450 N N . GLN A 1 186 ? -22.281 26.984 -3.781 1 65.81 186 GLN A N 1
ATOM 1451 C CA . GLN A 1 186 ? -23.422 26.078 -3.912 1 65.81 186 GLN A CA 1
ATOM 1452 C C . GLN A 1 186 ? -24.75 26.844 -3.789 1 65.81 186 GLN A C 1
ATOM 1454 O O . GLN A 1 186 ? -25.719 26.5 -4.457 1 65.81 186 GLN A O 1
ATOM 1459 N N . SER A 1 187 ? -24.797 27.781 -2.961 1 67.75 187 SER A N 1
ATOM 1460 C CA . SER A 1 187 ? -26 28.594 -2.775 1 67.75 187 SER A CA 1
ATOM 1461 C C . SER A 1 187 ? -26.281 29.453 -4 1 67.75 187 SER A C 1
ATOM 1463 O O . SER A 1 187 ? -27.438 29.719 -4.328 1 67.75 187 SER A O 1
ATOM 1465 N N . MET A 1 188 ? -25.281 29.812 -4.656 1 65.88 188 MET A N 1
ATOM 1466 C CA . MET A 1 188 ? -25.453 30.625 -5.855 1 65.88 188 MET A CA 1
ATOM 1467 C C . MET A 1 188 ? -25.938 29.781 -7.023 1 65.88 188 MET A C 1
ATOM 1469 O O . MET A 1 188 ? -26.688 30.266 -7.875 1 65.88 188 MET A O 1
ATOM 1473 N N . GLU A 1 189 ? -25.453 28.578 -6.961 1 57.12 189 GLU A N 1
ATOM 1474 C CA . GLU A 1 189 ? -25.844 27.719 -8.07 1 57.12 189 GLU A CA 1
ATOM 1475 C C . GLU A 1 189 ? -27.234 27.125 -7.844 1 57.12 189 GLU A C 1
ATOM 1477 O O . GLU A 1 189 ? -27.859 26.641 -8.789 1 57.12 189 GLU A O 1
ATOM 1482 N N . ALA A 1 190 ? -27.75 27.422 -6.691 1 53.12 190 ALA A N 1
ATOM 1483 C CA . ALA A 1 190 ? -29.109 26.938 -6.445 1 53.12 190 ALA A CA 1
ATOM 1484 C C . ALA A 1 190 ? -30.141 28.031 -6.684 1 53.12 190 ALA A C 1
ATOM 1486 O O . ALA A 1 190 ? -29.844 29.219 -6.516 1 53.12 190 ALA A O 1
ATOM 1487 N N . MET B 1 1 ? 33.969 -31.031 -10.195 1 27.92 1 MET B N 1
ATOM 1488 C CA . MET B 1 1 ? 32.656 -30.953 -10.867 1 27.92 1 MET B CA 1
ATOM 1489 C C . MET B 1 1 ? 31.875 -29.75 -10.391 1 27.92 1 MET B C 1
ATOM 1491 O O . MET B 1 1 ? 31.672 -29.562 -9.188 1 27.92 1 MET B O 1
ATOM 1495 N N . ALA B 1 2 ? 31.766 -28.656 -11.047 1 44.12 2 ALA B N 1
ATOM 1496 C CA . ALA B 1 2 ? 31.125 -27.406 -10.641 1 44.12 2 ALA B CA 1
ATOM 1497 C C . ALA B 1 2 ? 29.703 -27.656 -10.148 1 44.12 2 ALA B C 1
ATOM 1499 O O . ALA B 1 2 ? 28.938 -28.391 -10.773 1 44.12 2 ALA B O 1
ATOM 1500 N N . THR B 1 3 ? 29.531 -27.797 -8.945 1 51.03 3 THR B N 1
ATOM 1501 C CA . THR B 1 3 ? 28.203 -28.031 -8.359 1 51.03 3 THR B CA 1
ATOM 1502 C C . THR B 1 3 ? 27.156 -27.141 -9.023 1 51.03 3 THR B C 1
ATOM 1504 O O . THR B 1 3 ? 27.266 -25.922 -8.992 1 51.03 3 THR B O 1
ATOM 1507 N N . VAL B 1 4 ? 26.453 -27.703 -9.961 1 60.34 4 VAL B N 1
ATOM 1508 C CA . VAL B 1 4 ? 25.453 -26.938 -10.703 1 60.34 4 VAL B CA 1
ATOM 1509 C C . VAL B 1 4 ? 24.391 -26.406 -9.75 1 60.34 4 VAL B C 1
ATOM 1511 O O . VAL B 1 4 ? 23.734 -27.172 -9.047 1 60.34 4 VAL B O 1
ATOM 1514 N N . LYS B 1 5 ? 24.469 -25.156 -9.352 1 76.88 5 LYS B N 1
ATOM 1515 C CA . LYS B 1 5 ? 23.484 -24.516 -8.484 1 76.88 5 LYS B CA 1
ATOM 1516 C C . LYS B 1 5 ? 22.094 -24.531 -9.109 1 76.88 5 LYS B C 1
ATOM 1518 O O . LYS B 1 5 ? 21.938 -24.203 -10.289 1 76.88 5 LYS B O 1
ATOM 1523 N N . ILE B 1 6 ? 21.172 -25.266 -8.484 1 81.38 6 ILE B N 1
ATOM 1524 C CA . ILE B 1 6 ? 19.781 -25.344 -8.914 1 81.38 6 ILE B CA 1
ATOM 1525 C C . ILE B 1 6 ? 19.172 -23.938 -8.93 1 81.38 6 ILE B C 1
ATOM 1527 O O . ILE B 1 6 ? 19.141 -23.25 -7.898 1 81.38 6 ILE B O 1
ATOM 1531 N N . PRO B 1 7 ? 18.75 -23.453 -10.055 1 87.25 7 PRO B N 1
ATOM 1532 C CA . PRO B 1 7 ? 18.172 -22.109 -10.117 1 87.25 7 PRO B CA 1
ATOM 1533 C C . PRO B 1 7 ? 16.891 -21.969 -9.281 1 87.25 7 PRO B C 1
ATOM 1535 O O . PRO B 1 7 ? 16.078 -22.891 -9.25 1 87.25 7 PRO B O 1
ATOM 1538 N N . GLU B 1 8 ? 16.859 -20.891 -8.594 1 91.25 8 GLU B N 1
ATOM 1539 C CA . GLU B 1 8 ? 15.688 -20.547 -7.793 1 91.25 8 GLU B CA 1
ATOM 1540 C C . GLU B 1 8 ? 14.773 -19.562 -8.531 1 91.25 8 GLU B C 1
ATOM 1542 O O . GLU B 1 8 ? 15.25 -18.578 -9.094 1 91.25 8 GLU B O 1
ATOM 1547 N N . GLN B 1 9 ? 13.508 -19.969 -8.555 1 94.44 9 GLN B N 1
ATOM 1548 C CA . GLN B 1 9 ? 12.531 -19.125 -9.211 1 94.44 9 GLN B CA 1
ATOM 1549 C C . GLN B 1 9 ? 11.438 -18.688 -8.242 1 94.44 9 GLN B C 1
ATOM 1551 O O . GLN B 1 9 ? 10.719 -19.531 -7.691 1 94.44 9 GLN B O 1
ATOM 1556 N N . LYS B 1 10 ? 11.367 -17.406 -8.078 1 95.81 10 LYS B N 1
ATOM 1557 C CA . LYS B 1 10 ? 10.344 -16.844 -7.199 1 95.81 10 LYS B CA 1
ATOM 1558 C C . LYS B 1 10 ? 8.984 -16.781 -7.898 1 95.81 10 LYS B C 1
ATOM 1560 O O . LYS B 1 10 ? 8.867 -16.234 -9 1 95.81 10 LYS B O 1
ATOM 1565 N N . VAL B 1 11 ? 7.969 -17.422 -7.191 1 97.5 11 VAL B N 1
ATOM 1566 C CA . VAL B 1 11 ? 6.594 -17.438 -7.688 1 97.5 11 VAL B CA 1
ATOM 1567 C C . VAL B 1 11 ? 5.676 -16.766 -6.668 1 97.5 11 VAL B C 1
ATOM 1569 O O . VAL B 1 11 ? 5.703 -17.109 -5.48 1 97.5 11 VAL B O 1
ATOM 1572 N N . ILE B 1 12 ? 4.848 -15.812 -7.117 1 97.5 12 ILE B N 1
ATOM 1573 C CA . ILE B 1 12 ? 3.994 -15.102 -6.168 1 97.5 12 ILE B CA 1
ATOM 1574 C C . ILE B 1 12 ? 2.527 -15.422 -6.457 1 97.5 12 ILE B C 1
ATOM 1576 O O . ILE B 1 12 ? 2.16 -15.703 -7.602 1 97.5 12 ILE B O 1
ATOM 1580 N N . LEU B 1 13 ? 1.733 -15.414 -5.363 1 97.06 13 LEU B N 1
ATOM 1581 C CA . LEU B 1 13 ? 0.287 -15.578 -5.465 1 97.06 13 LEU B CA 1
ATOM 1582 C C . LEU B 1 13 ? -0.415 -14.227 -5.422 1 97.06 13 LEU B C 1
ATOM 1584 O O . LEU B 1 13 ? -0.177 -13.43 -4.512 1 97.06 13 LEU B O 1
ATOM 1588 N N . CYS B 1 14 ? -1.273 -13.969 -6.398 1 95.88 14 CYS B N 1
ATOM 1589 C CA . CYS B 1 14 ? -2.021 -12.719 -6.477 1 95.88 14 CYS B CA 1
ATOM 1590 C C . CYS B 1 14 ? -3.51 -12.984 -6.664 1 95.88 14 CYS B C 1
ATOM 1592 O O . CYS B 1 14 ? -3.895 -14.008 -7.238 1 95.88 14 CYS B O 1
ATOM 1594 N N . GLY B 1 15 ? -4.301 -12.047 -6.184 1 94.81 15 GLY B N 1
ATOM 1595 C CA . GLY B 1 15 ? -5.746 -12.172 -6.297 1 94.81 15 GLY B CA 1
ATOM 1596 C C . GLY B 1 15 ? -6.492 -11.594 -5.109 1 94.81 15 GLY B C 1
ATOM 1597 O O . GLY B 1 15 ? -5.875 -11.188 -4.121 1 94.81 15 GLY B O 1
ATOM 1598 N N . GLU B 1 16 ? -7.781 -11.672 -5.219 1 91.31 16 GLU B N 1
ATOM 1599 C CA . GLU B 1 16 ? -8.641 -11.078 -4.199 1 91.31 16 GLU B CA 1
ATOM 1600 C C . GLU B 1 16 ? -8.617 -11.898 -2.91 1 91.31 16 GLU B C 1
ATOM 1602 O O . GLU B 1 16 ? -8.25 -13.07 -2.922 1 91.31 16 GLU B O 1
ATOM 1607 N N . TYR B 1 17 ? -8.977 -11.188 -1.852 1 88.44 17 TYR B N 1
ATOM 1608 C CA . TYR B 1 17 ? -9.172 -11.883 -0.583 1 88.44 17 TYR B CA 1
ATOM 1609 C C . TYR B 1 17 ? -10.211 -12.992 -0.719 1 88.44 17 TYR B C 1
ATOM 1611 O O . TYR B 1 17 ? -11.25 -12.797 -1.349 1 88.44 17 TYR B O 1
ATOM 1619 N N . GLY B 1 18 ? -9.859 -14.148 -0.17 1 91.06 18 GLY B N 1
ATOM 1620 C CA . GLY B 1 18 ? -10.859 -15.195 -0.07 1 91.06 18 GLY B CA 1
ATOM 1621 C C . GLY B 1 18 ? -10.836 -16.156 -1.239 1 91.06 18 GLY B C 1
ATOM 1622 O O . GLY B 1 18 ? -11.57 -17.156 -1.251 1 91.06 18 GLY B O 1
ATOM 1623 N N . VAL B 1 19 ? -10.023 -15.938 -2.234 1 95 19 VAL B N 1
ATOM 1624 C CA . VAL B 1 19 ? -10.047 -16.766 -3.434 1 95 19 VAL B CA 1
ATOM 1625 C C . VAL B 1 19 ? -9.258 -18.062 -3.188 1 95 19 VAL B C 1
ATOM 1627 O O . VAL B 1 19 ? -9.344 -19 -3.973 1 95 19 VAL B O 1
ATOM 1630 N N . GLY B 1 20 ? -8.406 -18.109 -2.191 1 94.38 20 GLY B N 1
ATOM 1631 C CA . GLY B 1 20 ? -7.723 -19.344 -1.82 1 94.38 20 GLY B CA 1
ATOM 1632 C C . GLY B 1 20 ? -6.219 -19.266 -1.985 1 94.38 20 GLY B C 1
ATOM 1633 O O . GLY B 1 20 ? -5.547 -20.297 -2.1 1 94.38 20 GLY B O 1
ATOM 1634 N N . LYS B 1 21 ? -5.637 -18.062 -2.041 1 94.75 21 LYS B N 1
ATOM 1635 C CA . LYS B 1 21 ? -4.188 -17.906 -2.162 1 94.75 21 LYS B CA 1
ATOM 1636 C C . LYS B 1 21 ? -3.461 -18.641 -1.036 1 94.75 21 LYS B C 1
ATOM 1638 O O . LYS B 1 21 ? -2.549 -19.422 -1.288 1 94.75 21 LYS B O 1
ATOM 1643 N N . SER B 1 22 ? -3.922 -18.422 0.175 1 90.75 22 SER B N 1
ATOM 1644 C CA . SER B 1 22 ? -3.281 -19.047 1.33 1 90.75 22 SER B CA 1
ATOM 1645 C C . SER B 1 22 ? -3.484 -20.562 1.329 1 90.75 22 SER B C 1
ATOM 1647 O O . SER B 1 22 ? -2.605 -21.312 1.762 1 90.75 22 SER B O 1
ATOM 1649 N N . SER B 1 23 ? -4.664 -20.984 0.854 1 93.31 23 SER B N 1
ATOM 1650 C CA . SER B 1 23 ? -4.914 -22.422 0.757 1 93.31 23 SER B CA 1
ATOM 1651 C C . SER B 1 23 ? -3.994 -23.078 -0.271 1 93.31 23 SER B C 1
ATOM 1653 O O . SER B 1 23 ? -3.488 -24.172 -0.048 1 93.31 23 SER B O 1
ATOM 1655 N N . ILE B 1 24 ? -3.814 -22.406 -1.416 1 96 24 ILE B N 1
ATOM 1656 C CA . ILE B 1 24 ? -2.893 -22.891 -2.436 1 96 24 ILE B CA 1
ATOM 1657 C C . ILE B 1 24 ? -1.485 -23 -1.854 1 96 24 ILE B C 1
ATOM 1659 O O . ILE B 1 24 ? -0.8 -24 -2.041 1 96 24 ILE B O 1
ATOM 1663 N N . PHE B 1 25 ? -1.071 -22.016 -1.127 1 94.88 25 PHE B N 1
ATOM 1664 C CA . PHE B 1 25 ? 0.23 -22 -0.469 1 94.88 25 PHE B CA 1
ATOM 1665 C C . PHE B 1 25 ? 0.355 -23.188 0.492 1 94.88 25 PHE B C 1
ATOM 1667 O O . PHE B 1 25 ? 1.364 -23.891 0.487 1 94.88 25 PHE B O 1
ATOM 1674 N N . ARG B 1 26 ? -0.651 -23.406 1.268 1 91.56 26 ARG B N 1
ATOM 1675 C CA . ARG B 1 26 ? -0.641 -24.5 2.234 1 91.56 26 ARG B CA 1
ATOM 1676 C C . ARG B 1 26 ? -0.517 -25.844 1.535 1 91.56 26 ARG B C 1
ATOM 1678 O O . ARG B 1 26 ? 0.236 -26.719 1.98 1 91.56 26 ARG B O 1
ATOM 1685 N N . ARG B 1 27 ? -1.23 -26.016 0.427 1 93.06 27 ARG B N 1
ATOM 1686 C CA . ARG B 1 27 ? -1.143 -27.266 -0.334 1 93.06 27 ARG B CA 1
ATOM 1687 C C . ARG B 1 27 ? 0.25 -27.438 -0.93 1 93.06 27 ARG B C 1
ATOM 1689 O O . ARG B 1 27 ? 0.78 -28.562 -0.957 1 93.06 27 ARG B O 1
ATOM 1696 N N . PHE B 1 28 ? 0.754 -26.391 -1.414 1 94.56 28 PHE B N 1
ATOM 1697 C CA . PHE B 1 28 ? 2.102 -26.406 -1.973 1 94.56 28 PHE B CA 1
ATOM 1698 C C . PHE B 1 28 ? 3.111 -26.859 -0.924 1 94.56 28 PHE B C 1
ATOM 1700 O O . PHE B 1 28 ? 4.043 -27.609 -1.232 1 94.56 28 PHE B O 1
ATOM 1707 N N . THR B 1 29 ? 2.875 -26.422 0.313 1 90.88 29 THR B N 1
ATOM 1708 C CA . THR B 1 29 ? 3.814 -26.719 1.389 1 90.88 29 THR B CA 1
ATOM 1709 C C . THR B 1 29 ? 3.527 -28.094 1.994 1 90.88 29 THR B C 1
ATOM 1711 O O . THR B 1 29 ? 4.254 -28.547 2.881 1 90.88 29 THR B O 1
ATOM 1714 N N . ASN B 1 30 ? 2.572 -28.797 1.471 1 85.31 30 ASN B N 1
ATOM 1715 C CA . ASN B 1 30 ? 2.127 -30.062 2.037 1 85.31 30 ASN B CA 1
ATOM 1716 C C . ASN B 1 30 ? 1.842 -29.938 3.531 1 85.31 30 ASN B C 1
ATOM 1718 O O . ASN B 1 30 ? 2.273 -30.781 4.32 1 85.31 30 ASN B O 1
ATOM 1722 N N . ASN B 1 31 ? 1.202 -28.859 3.84 1 71.25 31 ASN B N 1
ATOM 1723 C CA . ASN B 1 31 ? 0.747 -28.547 5.191 1 71.25 31 ASN B CA 1
ATOM 1724 C C . ASN B 1 31 ? 1.919 -28.406 6.156 1 71.25 31 ASN B C 1
ATOM 1726 O O . ASN B 1 31 ? 1.773 -28.641 7.359 1 71.25 31 ASN B O 1
ATOM 1730 N N . THR B 1 32 ? 3.107 -28.25 5.539 1 71.5 32 THR B N 1
ATOM 1731 C CA . THR B 1 32 ? 4.25 -27.953 6.398 1 71.5 32 THR B CA 1
ATOM 1732 C C . THR B 1 32 ? 4.117 -26.547 7 1 71.5 32 THR B C 1
ATOM 1734 O O . THR B 1 32 ? 3.65 -25.625 6.336 1 71.5 32 THR B O 1
ATOM 1737 N N . PHE B 1 33 ? 4.32 -26.516 8.312 1 58.62 33 PHE B N 1
ATOM 1738 C CA . PHE B 1 33 ? 4.262 -25.219 9.008 1 58.62 33 PHE B CA 1
ATOM 1739 C C . PHE B 1 33 ? 5.336 -24.281 8.484 1 58.62 33 PHE B C 1
ATOM 1741 O O . PHE B 1 33 ? 6.508 -24.656 8.391 1 58.62 33 PHE B O 1
ATOM 1748 N N . VAL B 1 34 ? 4.902 -23.25 7.887 1 69.81 34 VAL B N 1
ATOM 1749 C CA . VAL B 1 34 ? 5.836 -22.234 7.398 1 69.81 34 VAL B CA 1
ATOM 1750 C C . VAL B 1 34 ? 5.895 -21.078 8.383 1 69.81 34 VAL B C 1
ATOM 1752 O O . VAL B 1 34 ? 4.859 -20.562 8.82 1 69.81 34 VAL B O 1
ATOM 1755 N N . THR B 1 35 ? 7 -20.906 9.031 1 53.56 35 THR B N 1
ATOM 1756 C CA . THR B 1 35 ? 7.191 -19.781 9.938 1 53.56 35 THR B CA 1
ATOM 1757 C C . THR B 1 35 ? 7.102 -18.453 9.172 1 53.56 35 THR B C 1
ATOM 1759 O O . THR B 1 35 ? 7.641 -18.328 8.078 1 53.56 35 THR B O 1
ATOM 1762 N N . ALA B 1 36 ? 6.133 -17.75 9.641 1 57.44 36 ALA B N 1
ATOM 1763 C CA . ALA B 1 36 ? 6.059 -16.391 9.109 1 57.44 36 ALA B CA 1
ATOM 1764 C C . ALA B 1 36 ? 7.441 -15.75 9.039 1 57.44 36 ALA B C 1
ATOM 1766 O O . ALA B 1 36 ? 8.25 -15.906 9.953 1 57.44 36 ALA B O 1
ATOM 1767 N N . THR B 1 37 ? 7.879 -15.492 7.797 1 61.25 37 THR B N 1
ATOM 1768 C CA . THR B 1 37 ? 9.148 -14.773 7.703 1 61.25 37 THR B CA 1
ATOM 1769 C C . THR B 1 37 ? 9.133 -13.531 8.586 1 61.25 37 THR B C 1
ATOM 1771 O O . THR B 1 37 ? 8.062 -13.031 8.945 1 61.25 37 THR B O 1
ATOM 1774 N N . ASP B 1 38 ? 10.227 -13.086 9.211 1 62.81 38 ASP B N 1
ATOM 1775 C CA . ASP B 1 38 ? 10.469 -11.891 10.016 1 62.81 38 ASP B CA 1
ATOM 1776 C C . ASP B 1 38 ? 10.031 -10.633 9.281 1 62.81 38 ASP B C 1
ATOM 1778 O O . ASP B 1 38 ? 10.133 -9.523 9.82 1 62.81 38 ASP B O 1
ATOM 1782 N N . ARG B 1 39 ? 9.328 -10.906 8.195 1 70.25 39 ARG B N 1
ATOM 1783 C CA . ARG B 1 39 ? 9.031 -9.68 7.461 1 70.25 39 ARG B CA 1
ATOM 1784 C C . ARG B 1 39 ? 7.559 -9.305 7.602 1 70.25 39 ARG B C 1
ATOM 1786 O O . ARG B 1 39 ? 6.754 -9.57 6.707 1 70.25 39 ARG B O 1
ATOM 1793 N N . GLN B 1 40 ? 7.188 -9.031 8.797 1 78.06 40 GLN B N 1
ATOM 1794 C CA . GLN B 1 40 ? 5.844 -8.539 9.086 1 78.06 40 GLN B CA 1
ATOM 1795 C C . GLN B 1 40 ? 5.859 -7.047 9.398 1 78.06 40 GLN B C 1
ATOM 1797 O O . GLN B 1 40 ? 6.848 -6.527 9.93 1 78.06 40 GLN B O 1
ATOM 1802 N N . SER B 1 41 ? 4.883 -6.402 8.859 1 81.5 41 SER B N 1
ATOM 1803 C CA . SER B 1 41 ? 4.699 -4.984 9.156 1 81.5 41 SER B CA 1
ATOM 1804 C C . SER B 1 41 ? 3.252 -4.676 9.516 1 81.5 41 SER B C 1
ATOM 1806 O O . SER B 1 41 ? 2.326 -5.223 8.906 1 81.5 41 SER B O 1
ATOM 1808 N N . THR B 1 42 ? 3.023 -3.885 10.523 1 81.75 42 THR B N 1
ATOM 1809 C CA . THR B 1 42 ? 1.687 -3.488 10.953 1 81.75 42 THR B CA 1
ATOM 1810 C C . THR B 1 42 ? 1.39 -2.051 10.539 1 81.75 42 THR B C 1
ATOM 1812 O O . THR B 1 42 ? 2.205 -1.152 10.766 1 81.75 42 THR B O 1
ATOM 1815 N N . LEU B 1 43 ? 0.312 -1.966 9.797 1 87.5 43 LEU B N 1
ATOM 1816 C CA . LEU B 1 43 ? -0.227 -0.643 9.508 1 87.5 43 LEU B CA 1
ATOM 1817 C C . LEU B 1 43 ? -1.333 -0.274 10.484 1 87.5 43 LEU B C 1
ATOM 1819 O O . LEU B 1 43 ? -2.271 -1.047 10.688 1 87.5 43 LEU B O 1
ATOM 1823 N N . GLY B 1 44 ? -1.2 0.847 11.141 1 85.94 44 GLY B N 1
ATOM 1824 C CA . GLY B 1 44 ? -2.199 1.356 12.07 1 85.94 44 GLY B CA 1
ATOM 1825 C C . GLY B 1 44 ? -2.521 2.822 11.852 1 85.94 44 GLY B C 1
ATOM 1826 O O . GLY B 1 44 ? -1.681 3.584 11.367 1 85.94 44 GLY B O 1
ATOM 1827 N N . LEU B 1 45 ? -3.809 3.141 12.18 1 88.44 45 LEU B N 1
ATOM 1828 C CA . LEU B 1 45 ? -4.254 4.523 12.055 1 88.44 45 LEU B CA 1
ATOM 1829 C C . LEU B 1 45 ? -4.645 5.094 13.414 1 88.44 45 LEU B C 1
ATOM 1831 O O . LEU B 1 45 ? -5.285 4.41 14.219 1 88.44 45 LEU B O 1
ATOM 1835 N N . ASP B 1 46 ? -4.125 6.27 13.688 1 87.62 46 ASP B N 1
ATOM 1836 C CA . ASP B 1 46 ? -4.539 7.031 14.867 1 87.62 46 ASP B CA 1
ATOM 1837 C C . ASP B 1 46 ? -5.098 8.391 14.469 1 87.62 46 ASP B C 1
ATOM 1839 O O . ASP B 1 46 ? -4.668 8.984 13.477 1 87.62 46 ASP B O 1
ATOM 1843 N N . HIS B 1 47 ? -6.121 8.828 15.203 1 90.44 47 HIS B N 1
ATOM 1844 C CA . HIS B 1 47 ? -6.605 10.18 14.969 1 90.44 47 HIS B CA 1
ATOM 1845 C C . HIS B 1 47 ? -7.023 10.852 16.266 1 90.44 47 HIS B C 1
ATOM 1847 O O . HIS B 1 47 ? -7.266 10.172 17.266 1 90.44 47 HIS B O 1
ATOM 1853 N N . TYR B 1 48 ? -6.961 12.102 16.328 1 91.31 48 TYR B N 1
ATOM 1854 C CA . TYR B 1 48 ? -7.352 12.93 17.453 1 91.31 48 TYR B CA 1
ATOM 1855 C C . TYR B 1 48 ? -8.023 14.219 16.984 1 91.31 48 TYR B C 1
ATOM 1857 O O . TYR B 1 48 ? -7.609 14.812 15.992 1 91.31 48 TYR B O 1
ATOM 1865 N N . ASP B 1 49 ? -9.055 14.641 17.688 1 92.62 49 ASP B N 1
ATOM 1866 C CA . ASP B 1 49 ? -9.836 15.82 17.344 1 92.62 49 ASP B CA 1
ATOM 1867 C C . ASP B 1 49 ? -9.492 17 18.25 1 92.62 49 ASP B C 1
ATOM 1869 O O . ASP B 1 49 ? -9.328 16.828 19.453 1 92.62 49 ASP B O 1
ATOM 1873 N N . LYS B 1 50 ? -9.367 18.172 17.688 1 93.25 50 LYS B N 1
ATOM 1874 C CA . LYS B 1 50 ? -9.203 19.422 18.406 1 93.25 50 LYS B CA 1
ATOM 1875 C C . LYS B 1 50 ? -10.023 20.547 17.781 1 93.25 50 LYS B C 1
ATOM 1877 O O . LYS B 1 50 ? -10.086 20.672 16.562 1 93.25 50 LYS B O 1
ATOM 1882 N N . ILE B 1 51 ? -10.656 21.328 18.609 1 92.31 51 ILE B N 1
ATOM 1883 C CA . ILE B 1 51 ? -11.469 22.438 18.141 1 92.31 51 ILE B CA 1
ATOM 1884 C C . ILE B 1 51 ? -10.625 23.703 18.078 1 92.31 51 ILE B C 1
ATOM 1886 O O . ILE B 1 51 ? -9.852 24 18.984 1 92.31 51 ILE B O 1
ATOM 1890 N N . TYR B 1 52 ? -10.68 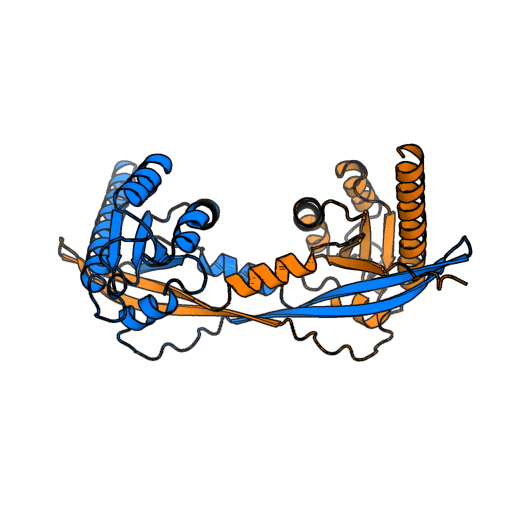24.375 16.984 1 91.5 52 TYR B N 1
ATOM 1891 C CA . TYR B 1 52 ? -10.055 25.688 16.797 1 91.5 52 TYR B CA 1
ATOM 1892 C C . TYR B 1 52 ? -11.109 26.766 16.578 1 91.5 52 TYR B C 1
ATOM 1894 O O . TYR B 1 52 ? -12.117 26.531 15.914 1 91.5 52 TYR B O 1
ATOM 1902 N N . LYS B 1 53 ? -10.844 27.875 17.281 1 83.75 53 LYS B N 1
ATOM 1903 C CA . LYS B 1 53 ? -11.75 29.016 17.109 1 83.75 53 LYS B CA 1
ATOM 1904 C C . LYS B 1 53 ? -11.477 29.75 15.805 1 83.75 53 LYS B C 1
ATOM 1906 O O . LYS B 1 53 ? -10.32 30.031 15.469 1 83.75 53 LYS B O 1
ATOM 1911 N N . GLY B 1 54 ? -12.484 29.734 14.945 1 71.56 54 GLY B N 1
ATOM 1912 C CA . GLY B 1 54 ? -12.328 30.406 13.664 1 71.56 54 GLY B CA 1
ATOM 1913 C C . GLY B 1 54 ? -12.383 31.922 13.773 1 71.56 54 GLY B C 1
ATOM 1914 O O . GLY B 1 54 ? -12.703 32.469 14.836 1 71.56 54 GLY B O 1
ATOM 1915 N N . THR B 1 55 ? -11.773 32.656 12.719 1 65.88 55 THR B N 1
ATOM 1916 C CA . THR B 1 55 ? -11.789 34.125 12.664 1 65.88 55 THR B CA 1
ATOM 1917 C C . THR B 1 55 ? -13.219 34.656 12.617 1 65.88 55 THR B C 1
ATOM 1919 O O . THR B 1 55 ? -13.5 35.75 13.086 1 65.88 55 THR B O 1
ATOM 1922 N N . SER B 1 56 ? -14.109 33.938 12.008 1 63.16 56 SER B N 1
ATOM 1923 C CA . SER B 1 56 ? -15.461 34.469 11.844 1 63.16 56 SER B CA 1
ATOM 1924 C C . SER B 1 56 ? -16.438 33.781 12.797 1 63.16 56 SER B C 1
ATOM 1926 O O . SER B 1 56 ? -17.594 33.531 12.445 1 63.16 56 SER B O 1
ATOM 1928 N N . ASP B 1 57 ? -16 33.5 13.945 1 66.62 57 ASP B N 1
ATOM 1929 C CA . ASP B 1 57 ? -16.859 32.969 14.992 1 66.62 57 ASP B CA 1
ATOM 1930 C C . ASP B 1 57 ? -17.344 31.562 14.656 1 66.62 57 ASP B C 1
ATOM 1932 O O . ASP B 1 57 ? -18.438 31.172 15.039 1 66.62 57 ASP B O 1
ATOM 1936 N N . ARG B 1 58 ? -16.781 31.047 13.695 1 79.31 58 ARG B N 1
ATOM 1937 C CA . ARG B 1 58 ? -17.125 29.641 13.461 1 79.31 58 ARG B CA 1
ATOM 1938 C C . ARG B 1 58 ? -15.992 28.719 13.891 1 79.31 58 ARG B C 1
ATOM 1940 O O . ARG B 1 58 ? -14.875 28.828 13.398 1 79.31 58 ARG B O 1
ATOM 1947 N N . ASP B 1 59 ? -16.375 27.906 14.781 1 87.12 59 ASP B N 1
ATOM 1948 C CA . ASP B 1 59 ? -15.438 26.906 15.266 1 87.12 59 ASP B CA 1
ATOM 1949 C C . ASP B 1 59 ? -15.242 25.797 14.234 1 87.12 59 ASP B C 1
ATOM 1951 O O . ASP B 1 59 ? -16.125 25.547 13.414 1 87.12 59 ASP B O 1
ATOM 1955 N N . ILE B 1 60 ? -14.109 25.281 14.234 1 90.25 60 ILE B N 1
ATOM 1956 C CA . ILE B 1 60 ? -13.82 24.156 13.367 1 90.25 60 ILE B CA 1
ATOM 1957 C C . ILE B 1 60 ? -13.109 23.062 14.172 1 90.25 60 ILE B C 1
ATOM 1959 O O . ILE B 1 60 ? -12.312 23.344 15.062 1 90.25 60 ILE B O 1
ATOM 1963 N N . ARG B 1 61 ? -13.484 21.891 13.898 1 93.06 61 ARG B N 1
ATOM 1964 C CA . ARG B 1 61 ? -12.828 20.734 14.508 1 93.06 61 ARG B CA 1
ATOM 1965 C C . ARG B 1 61 ? -11.836 20.094 13.539 1 93.06 61 ARG B C 1
ATOM 1967 O O . ARG B 1 61 ? -12.227 19.609 12.477 1 93.06 61 ARG B O 1
ATOM 1974 N N . LEU B 1 62 ? -10.547 20.125 13.938 1 94 62 LEU B N 1
ATOM 1975 C CA . LEU B 1 62 ? -9.531 19.422 13.156 1 94 62 LEU B CA 1
ATOM 1976 C C . LEU B 1 62 ? -9.336 18 13.664 1 94 62 LEU B C 1
ATOM 1978 O O . LEU B 1 62 ? -9.18 17.781 14.867 1 94 62 LEU B O 1
ATOM 1982 N N . GLN B 1 63 ? -9.492 17.125 12.758 1 94.56 63 GLN B N 1
ATOM 1983 C CA . GLN B 1 63 ? -9.156 15.734 13.023 1 94.56 63 GLN B CA 1
ATOM 1984 C C . GLN B 1 63 ? -7.836 15.352 12.367 1 94.56 63 GLN B C 1
ATOM 1986 O O . GLN B 1 63 ? -7.789 15.102 11.156 1 94.56 63 GLN B O 1
ATOM 1991 N N . LEU B 1 64 ? -6.836 15.242 13.234 1 95 64 LEU B N 1
ATOM 1992 C CA . LEU B 1 64 ? -5.516 14.914 12.719 1 95 64 LEU B CA 1
ATOM 1993 C C . LEU B 1 64 ? -5.297 13.406 12.711 1 95 64 LEU B C 1
ATOM 1995 O O . LEU B 1 64 ? -5.523 12.734 13.719 1 95 64 LEU B O 1
ATOM 1999 N N . TRP B 1 65 ? -4.879 12.898 11.547 1 92.56 65 TRP B N 1
ATOM 2000 C CA . TRP B 1 65 ? -4.648 11.469 11.359 1 92.56 65 TRP B CA 1
ATOM 2001 C C . TRP B 1 65 ? -3.162 11.172 11.195 1 92.56 65 TRP B C 1
ATOM 2003 O O . TRP B 1 65 ? -2.447 11.906 10.516 1 92.56 65 TRP B O 1
ATOM 2013 N N . ASP B 1 66 ? -2.717 10.234 11.852 1 92.19 66 ASP B N 1
ATOM 2014 C CA . ASP B 1 66 ? -1.363 9.703 11.719 1 92.19 66 ASP B CA 1
ATOM 2015 C C . ASP B 1 66 ? -1.386 8.211 11.414 1 92.19 66 ASP B C 1
ATOM 2017 O O . ASP B 1 66 ? -2.393 7.535 11.648 1 92.19 66 ASP B O 1
ATOM 2021 N N . THR B 1 67 ? -0.352 7.793 10.75 1 89.56 67 THR B N 1
ATOM 2022 C CA . THR B 1 67 ? -0.224 6.375 10.438 1 89.56 67 THR B CA 1
ATOM 2023 C C . THR B 1 67 ? 1.108 5.828 10.945 1 89.56 67 THR B C 1
ATOM 2025 O O . THR B 1 67 ? 2.102 6.555 11.008 1 89.56 67 THR B O 1
ATOM 2028 N N . GLY B 1 68 ? 1.018 4.598 11.453 1 84.19 68 GLY B N 1
ATOM 2029 C CA . GLY B 1 68 ? 2.232 3.857 11.75 1 84.19 68 GLY B CA 1
ATOM 2030 C C . GLY B 1 68 ? 2.451 2.674 10.828 1 84.19 68 GLY B C 1
ATOM 2031 O O . GLY B 1 68 ? 1.54 1.873 10.609 1 84.19 68 GLY B O 1
ATOM 2032 N N . GLY B 1 69 ? 3.715 2.725 10.172 1 82.44 69 GLY B N 1
ATOM 2033 C CA . GLY B 1 69 ? 4.066 1.51 9.453 1 82.44 69 GLY B CA 1
ATOM 2034 C C . GLY B 1 69 ? 3.859 1.619 7.957 1 82.44 69 GLY B C 1
ATOM 2035 O O . GLY B 1 69 ? 4.184 0.692 7.211 1 82.44 69 GLY B O 1
ATOM 2036 N N . MET B 1 70 ? 3.289 2.789 7.453 1 84.06 70 MET B N 1
ATOM 2037 C CA . MET B 1 70 ? 2.982 2.91 6.031 1 84.06 70 MET B CA 1
ATOM 2038 C C . MET B 1 70 ? 4.227 2.662 5.184 1 84.06 70 MET B C 1
ATOM 2040 O O . MET B 1 70 ? 4.164 1.95 4.18 1 84.06 70 MET B O 1
ATOM 2044 N N . GLU B 1 71 ? 5.332 3.201 5.621 1 78 71 GLU B N 1
ATOM 2045 C CA . GLU B 1 71 ? 6.57 3.016 4.867 1 78 71 GLU B CA 1
ATOM 2046 C C . GLU B 1 71 ? 7.008 1.553 4.875 1 78 71 GLU B C 1
ATOM 2048 O O . GLU B 1 71 ? 7.465 1.03 3.859 1 78 71 GLU B O 1
ATOM 2053 N N . ARG B 1 72 ? 6.84 0.94 6.012 1 79.88 72 ARG B N 1
ATOM 2054 C CA . ARG B 1 72 ? 7.223 -0.464 6.125 1 79.88 72 ARG B CA 1
ATOM 2055 C C . ARG B 1 72 ? 6.309 -1.351 5.289 1 79.88 72 ARG B C 1
ATOM 2057 O O . ARG B 1 72 ? 6.77 -2.289 4.637 1 79.88 72 ARG B O 1
ATOM 2064 N N . VAL B 1 73 ? 5.059 -0.998 5.328 1 86.19 73 VAL B N 1
ATOM 2065 C CA . VAL B 1 73 ? 4.102 -1.74 4.516 1 86.19 73 VAL B CA 1
ATOM 2066 C C . VAL B 1 73 ? 4.477 -1.632 3.039 1 86.19 73 VAL B C 1
ATOM 2068 O O . VAL B 1 73 ? 4.434 -2.623 2.309 1 86.19 73 VAL B O 1
ATOM 2071 N N . ALA B 1 74 ? 4.859 -0.415 2.631 1 82.31 74 ALA B N 1
ATOM 2072 C CA . ALA B 1 74 ? 5.285 -0.21 1.25 1 82.31 74 ALA B CA 1
ATOM 2073 C C . ALA B 1 74 ? 6.504 -1.066 0.919 1 82.31 74 ALA B C 1
ATOM 2075 O O . ALA B 1 74 ? 6.578 -1.666 -0.156 1 82.31 74 ALA B O 1
ATOM 2076 N N . SER B 1 75 ? 7.395 -1.092 1.815 1 83 75 SER B N 1
ATOM 2077 C CA . SER B 1 75 ? 8.609 -1.877 1.624 1 83 75 SER B CA 1
ATOM 2078 C C . SER B 1 75 ? 8.297 -3.367 1.538 1 83 75 SER B C 1
ATOM 2080 O O . SER B 1 75 ? 8.852 -4.074 0.694 1 83 75 SER B O 1
ATOM 2082 N N . VAL B 1 76 ? 7.469 -3.838 2.445 1 86.56 76 VAL B N 1
ATOM 2083 C CA . VAL B 1 76 ? 7.082 -5.246 2.455 1 86.56 76 VAL B CA 1
ATOM 2084 C C . VAL B 1 76 ? 6.363 -5.59 1.153 1 86.56 76 VAL B C 1
ATOM 2086 O O . VAL B 1 76 ? 6.633 -6.629 0.545 1 86.56 76 VAL B O 1
ATOM 2089 N N . THR B 1 77 ? 5.52 -4.762 0.648 1 87.19 77 THR B N 1
ATOM 2090 C CA . THR B 1 77 ? 4.809 -4.969 -0.609 1 87.19 77 THR B CA 1
ATOM 2091 C C . THR B 1 77 ? 5.785 -5.031 -1.779 1 87.19 77 THR B C 1
ATOM 2093 O O . THR B 1 77 ? 5.68 -5.91 -2.637 1 87.19 77 THR B O 1
ATOM 2096 N N . SER B 1 78 ? 6.645 -4.125 -1.759 1 87.44 78 SER B N 1
ATOM 2097 C CA . SER B 1 78 ? 7.66 -4.098 -2.805 1 87.44 78 SER B CA 1
ATOM 2098 C C . SER B 1 78 ? 8.477 -5.387 -2.822 1 87.44 78 SER B C 1
ATOM 2100 O O . SER B 1 78 ? 8.719 -5.957 -3.889 1 87.44 78 SER B O 1
ATOM 2102 N N . SER B 1 79 ? 8.883 -5.797 -1.656 1 88.94 79 SER B N 1
ATOM 2103 C CA . SER B 1 79 ? 9.664 -7.023 -1.54 1 88.94 79 SER B CA 1
ATOM 2104 C C . SER B 1 79 ? 8.898 -8.227 -2.086 1 88.94 79 SER B C 1
ATOM 2106 O O . SER B 1 79 ? 9.5 -9.164 -2.613 1 88.94 79 SER B O 1
ATOM 2108 N N . TYR B 1 80 ? 7.66 -8.227 -1.936 1 92.5 80 TYR B N 1
ATOM 2109 C CA . TYR B 1 80 ? 6.824 -9.328 -2.408 1 92.5 80 TYR B CA 1
ATOM 2110 C C . TYR B 1 80 ? 6.938 -9.484 -3.92 1 92.5 80 TYR B C 1
ATOM 2112 O O . TYR B 1 80 ? 7.121 -10.594 -4.422 1 92.5 80 TYR B O 1
ATOM 2120 N N . TYR B 1 81 ? 6.938 -8.391 -4.609 1 94.38 81 TYR B N 1
ATOM 2121 C CA . TYR B 1 81 ? 6.926 -8.406 -6.07 1 94.38 81 TYR B CA 1
ATOM 2122 C C . TYR B 1 81 ? 8.336 -8.531 -6.629 1 94.38 81 TYR B C 1
ATOM 2124 O O . TYR B 1 81 ? 8.539 -9.094 -7.707 1 94.38 81 TYR B O 1
ATOM 2132 N N . LYS B 1 82 ? 9.234 -8.023 -5.891 1 93.69 82 LYS B N 1
ATOM 2133 C CA . LYS B 1 82 ? 10.609 -7.902 -6.367 1 93.69 82 LYS B CA 1
ATOM 2134 C C . LYS B 1 82 ? 11.172 -9.266 -6.777 1 93.69 82 LYS B C 1
ATOM 2136 O O . LYS B 1 82 ? 11.023 -10.242 -6.047 1 93.69 82 LYS B O 1
ATOM 2141 N N . PHE B 1 83 ? 11.617 -9.391 -7.996 1 94.25 83 PHE B N 1
ATOM 2142 C CA . PHE B 1 83 ? 12.352 -10.508 -8.578 1 94.25 83 PHE B CA 1
ATOM 2143 C C . PHE B 1 83 ? 11.43 -11.703 -8.805 1 94.25 83 PHE B C 1
ATOM 2145 O O . PHE B 1 83 ? 11.891 -12.836 -8.938 1 94.25 83 PHE B O 1
ATOM 2152 N N . ALA B 1 84 ? 10.195 -11.461 -8.797 1 96.56 84 ALA B N 1
ATOM 2153 C CA . ALA B 1 84 ? 9.281 -12.547 -9.133 1 96.56 84 ALA B CA 1
ATOM 2154 C C . ALA B 1 84 ? 9.453 -12.977 -10.586 1 96.56 84 ALA B C 1
ATOM 2156 O O . ALA B 1 84 ? 9.477 -12.141 -11.484 1 96.56 84 ALA B O 1
ATOM 2157 N N . GLU B 1 85 ? 9.602 -14.258 -10.781 1 95.69 85 GLU B N 1
ATOM 2158 C CA . GLU B 1 85 ? 9.727 -14.82 -12.125 1 95.69 85 GLU B CA 1
ATOM 2159 C C . GLU B 1 85 ? 8.375 -15.289 -12.656 1 95.69 85 GLU B C 1
ATOM 2161 O O . GLU B 1 85 ? 8.195 -15.43 -13.867 1 95.69 85 GLU B O 1
ATOM 2166 N N . ALA B 1 86 ? 7.523 -15.57 -11.758 1 97.62 86 ALA B N 1
ATOM 2167 C CA . ALA B 1 86 ? 6.176 -15.984 -12.148 1 97.62 86 ALA B CA 1
ATOM 2168 C C . ALA B 1 86 ? 5.141 -15.461 -11.148 1 97.62 86 ALA B C 1
ATOM 2170 O O . ALA B 1 86 ? 5.453 -15.242 -9.977 1 97.62 86 ALA B O 1
ATOM 2171 N N . ALA B 1 87 ? 3.994 -15.211 -11.633 1 98.19 87 ALA B N 1
ATOM 2172 C CA . ALA B 1 87 ? 2.84 -14.828 -10.82 1 98.19 87 ALA B CA 1
ATOM 2173 C C . ALA B 1 87 ? 1.627 -15.695 -11.156 1 98.19 87 ALA B C 1
ATOM 2175 O O . ALA B 1 87 ? 1.318 -15.914 -12.328 1 98.19 87 ALA B O 1
ATOM 2176 N N . ILE B 1 88 ? 1.032 -16.203 -10.125 1 98.38 88 ILE B N 1
ATOM 2177 C CA . ILE B 1 88 ? -0.224 -16.938 -10.281 1 98.38 88 ILE B CA 1
ATOM 2178 C C . ILE B 1 88 ? -1.393 -16.031 -9.875 1 98.38 88 ILE B C 1
ATOM 2180 O O . ILE B 1 88 ? -1.546 -15.695 -8.703 1 98.38 88 ILE B O 1
ATOM 2184 N N . LEU B 1 89 ? -2.127 -15.672 -10.859 1 97.62 89 LEU B N 1
ATOM 2185 C CA . LEU B 1 89 ? -3.324 -14.859 -10.648 1 97.62 89 LEU B CA 1
ATOM 2186 C C . LEU B 1 89 ? -4.535 -15.742 -10.367 1 97.62 89 LEU B C 1
ATOM 2188 O O . LEU B 1 89 ? -5.012 -16.453 -11.258 1 97.62 89 LEU B O 1
ATOM 2192 N N . VAL B 1 90 ? -5.043 -15.656 -9.125 1 97.88 90 VAL B N 1
ATOM 2193 C CA . VAL B 1 90 ? -6.031 -16.625 -8.641 1 97.88 90 VAL B CA 1
ATOM 2194 C C . VAL B 1 90 ? -7.402 -15.953 -8.562 1 97.88 90 VAL B C 1
ATOM 2196 O O . VAL B 1 90 ? -7.52 -14.82 -8.109 1 97.88 90 VAL B O 1
ATOM 2199 N N . PHE B 1 91 ? -8.461 -16.594 -9.055 1 97.5 91 PHE B N 1
ATOM 2200 C CA . PHE B 1 91 ? -9.859 -16.25 -8.812 1 97.5 91 PHE B CA 1
ATOM 2201 C C . PHE B 1 91 ? -10.648 -17.484 -8.422 1 97.5 91 PHE B C 1
ATOM 2203 O O . PHE B 1 91 ? -10.164 -18.609 -8.547 1 97.5 91 PHE B O 1
ATOM 2210 N N . ALA B 1 92 ? -11.781 -17.234 -7.824 1 96.19 92 ALA B N 1
ATOM 2211 C CA . ALA B 1 92 ? -12.633 -18.344 -7.41 1 96.19 92 ALA B CA 1
ATOM 2212 C C . ALA B 1 92 ? -13.703 -18.625 -8.453 1 96.19 92 ALA B C 1
ATOM 2214 O O . ALA B 1 92 ? -14.445 -17.734 -8.859 1 96.19 92 ALA B O 1
ATOM 2215 N N . LEU B 1 93 ? -13.773 -19.844 -8.852 1 95.94 93 LEU B N 1
ATOM 2216 C CA . LEU B 1 93 ? -14.719 -20.234 -9.891 1 95.94 93 LEU B CA 1
ATOM 2217 C C . LEU B 1 93 ? -16.156 -20.078 -9.406 1 95.94 93 LEU B C 1
ATOM 2219 O O . LEU B 1 93 ? -17.078 -19.969 -10.219 1 95.94 93 LEU B O 1
ATOM 2223 N N . ASP B 1 94 ? -16.344 -20.062 -8.141 1 93.81 94 ASP B N 1
ATOM 2224 C CA . ASP B 1 94 ? -17.672 -19.953 -7.574 1 93.81 94 ASP B CA 1
ATOM 2225 C C . ASP B 1 94 ? -18.016 -18.5 -7.262 1 93.81 94 ASP B C 1
ATOM 2227 O O . ASP B 1 94 ? -19.047 -18.219 -6.629 1 93.81 94 ASP B O 1
ATOM 2231 N N . ASN B 1 95 ? -17.219 -17.562 -7.613 1 94 95 ASN B N 1
ATOM 2232 C CA . ASN B 1 95 ? -17.406 -16.156 -7.27 1 94 95 ASN B CA 1
ATOM 2233 C C . ASN B 1 95 ? -17.031 -15.242 -8.438 1 94 95 ASN B C 1
ATOM 2235 O O . ASN B 1 95 ? -15.867 -14.891 -8.617 1 94 95 ASN B O 1
ATOM 2239 N N . ALA B 1 96 ? -18.047 -14.773 -9.148 1 95.06 96 ALA B N 1
ATOM 2240 C CA . ALA B 1 96 ? -17.844 -13.961 -10.352 1 95.06 96 ALA B CA 1
ATOM 2241 C C . ALA B 1 96 ? -17.172 -12.633 -10.016 1 95.06 96 ALA B C 1
ATOM 2243 O O . ALA B 1 96 ? -16.406 -12.102 -10.82 1 95.06 96 ALA B O 1
ATOM 2244 N N . ALA B 1 97 ? -17.422 -12.141 -8.906 1 95.31 97 ALA B N 1
ATOM 2245 C CA . ALA B 1 97 ? -16.844 -10.867 -8.492 1 95.31 97 ALA B CA 1
ATOM 2246 C C . ALA B 1 97 ? -15.32 -10.945 -8.438 1 95.31 97 ALA B C 1
ATOM 2248 O O . ALA B 1 97 ? -14.625 -9.992 -8.812 1 95.31 97 ALA B O 1
ATOM 2249 N N . SER B 1 98 ? -14.773 -12.055 -7.969 1 94.88 98 SER B N 1
ATOM 2250 C CA . SER B 1 98 ? -13.328 -12.234 -7.898 1 94.88 98 SER B CA 1
ATOM 2251 C C . SER B 1 98 ? -12.703 -12.234 -9.289 1 94.88 98 SER B C 1
ATOM 2253 O O . SER B 1 98 ? -11.547 -11.836 -9.461 1 94.88 98 SER B O 1
ATOM 2255 N N . PHE B 1 99 ? -13.453 -12.688 -10.219 1 96.44 99 PHE B N 1
ATOM 2256 C CA . PHE B 1 99 ? -12.992 -12.734 -11.602 1 96.44 99 PHE B CA 1
ATOM 2257 C C . PHE B 1 99 ? -13.008 -11.344 -12.234 1 96.44 99 PHE B C 1
ATOM 2259 O O . PHE B 1 99 ? -12.078 -10.969 -12.945 1 96.44 99 PHE B O 1
ATOM 2266 N N . HIS B 1 100 ? -13.953 -10.609 -11.93 1 94.69 100 HIS B N 1
ATOM 2267 C CA . HIS B 1 100 ? -14.156 -9.305 -12.547 1 94.69 100 HIS B CA 1
ATOM 2268 C C . HIS B 1 100 ? -13.07 -8.32 -12.141 1 94.69 100 HIS B C 1
ATOM 2270 O O . HIS B 1 100 ? -12.797 -7.359 -12.859 1 94.69 100 HIS B O 1
ATOM 2276 N N . VAL B 1 101 ? -12.453 -8.539 -11.023 1 93.75 101 VAL B N 1
ATOM 2277 C CA . VAL B 1 101 ? -11.461 -7.578 -10.539 1 93.75 101 VAL B CA 1
ATOM 2278 C C . VAL B 1 101 ? -10.062 -8.062 -10.891 1 93.75 101 VAL B C 1
ATOM 2280 O O . VAL B 1 101 ? -9.07 -7.457 -10.484 1 93.75 101 VAL B O 1
ATOM 2283 N N . LEU B 1 102 ? -9.875 -9.055 -11.703 1 95.38 102 LEU B N 1
ATOM 2284 C CA . LEU B 1 102 ? -8.578 -9.633 -12.047 1 95.38 102 LEU B CA 1
ATOM 2285 C C . LEU B 1 102 ? -7.695 -8.609 -12.75 1 95.38 102 LEU B C 1
ATOM 2287 O O . LEU B 1 102 ? -6.477 -8.617 -12.57 1 95.38 102 LEU B O 1
ATOM 2291 N N . SER B 1 103 ? -8.344 -7.859 -13.492 1 93.88 103 SER B N 1
ATOM 2292 C CA . SER B 1 103 ? -7.594 -6.879 -14.273 1 93.88 103 SER B CA 1
ATOM 2293 C C . SER B 1 103 ? -6.777 -5.961 -13.375 1 93.88 103 SER B C 1
ATOM 2295 O O . SER B 1 103 ? -5.652 -5.586 -13.711 1 93.88 103 SER B O 1
ATOM 2297 N N . GLN B 1 104 ? -7.312 -5.621 -12.242 1 91.38 104 GLN B N 1
ATOM 2298 C CA . GLN B 1 104 ? -6.602 -4.758 -11.297 1 91.38 104 GLN B CA 1
ATOM 2299 C C . GLN B 1 104 ? -5.363 -5.453 -10.742 1 91.38 104 GLN B C 1
ATOM 2301 O O . GLN B 1 104 ? -4.289 -4.852 -10.664 1 91.38 104 GLN B O 1
ATOM 2306 N N . HIS B 1 105 ? -5.52 -6.645 -10.398 1 92.94 105 HIS B N 1
ATOM 2307 C CA . HIS B 1 105 ? -4.387 -7.418 -9.906 1 92.94 105 HIS B CA 1
ATOM 2308 C C . HIS B 1 105 ? -3.34 -7.625 -10.992 1 92.94 105 HIS B C 1
ATOM 2310 O O . HIS B 1 105 ? -2.137 -7.586 -10.719 1 92.94 105 HIS B O 1
ATOM 2316 N N . LEU B 1 106 ? -3.85 -7.832 -12.195 1 94.88 106 LEU B N 1
ATOM 2317 C CA . LEU B 1 106 ? -2.949 -7.992 -13.328 1 94.88 106 LEU B CA 1
ATOM 2318 C C . LEU B 1 106 ? -2.104 -6.738 -13.531 1 94.88 106 LEU B C 1
ATOM 2320 O O . LEU B 1 106 ? -0.898 -6.828 -13.773 1 94.88 106 LEU B O 1
ATOM 2324 N N . LEU B 1 107 ? -2.721 -5.652 -13.414 1 92.38 107 LEU B N 1
ATOM 2325 C CA . LEU B 1 107 ? -2.012 -4.383 -13.547 1 92.38 107 LEU B CA 1
ATOM 2326 C C . LEU B 1 107 ? -0.906 -4.266 -12.508 1 92.38 107 LEU B C 1
ATOM 2328 O O . LEU B 1 107 ? 0.198 -3.812 -12.812 1 92.38 107 LEU B O 1
ATOM 2332 N N . ASP B 1 108 ? -1.162 -4.652 -11.281 1 91.44 108 ASP B N 1
ATOM 2333 C CA . ASP B 1 108 ? -0.154 -4.641 -10.227 1 91.44 108 ASP B CA 1
ATOM 2334 C C . ASP B 1 108 ? 1.045 -5.508 -10.602 1 91.44 108 ASP B C 1
ATOM 2336 O O . ASP B 1 108 ? 2.193 -5.098 -10.43 1 91.44 108 ASP B O 1
ATOM 2340 N N . ILE B 1 109 ? 0.811 -6.66 -11.148 1 94.62 109 ILE B N 1
ATOM 2341 C CA . ILE B 1 109 ? 1.877 -7.59 -11.5 1 94.62 109 ILE B CA 1
ATOM 2342 C C . ILE B 1 109 ? 2.74 -6.988 -12.609 1 94.62 109 ILE B C 1
ATOM 2344 O O . ILE B 1 109 ? 3.969 -6.965 -12.5 1 94.62 109 ILE B O 1
ATOM 2348 N N . VAL B 1 110 ? 2.072 -6.484 -13.594 1 94.12 110 VAL B N 1
ATOM 2349 C CA . VAL B 1 110 ? 2.797 -5.949 -14.742 1 94.12 110 VAL B CA 1
ATOM 2350 C C . VAL B 1 110 ? 3.611 -4.73 -14.32 1 94.12 110 VAL B C 1
ATOM 2352 O O . VAL B 1 110 ? 4.695 -4.48 -14.852 1 94.12 110 VAL B O 1
ATOM 2355 N N . THR B 1 111 ? 3.1 -4.004 -13.375 1 91.69 111 THR B N 1
ATOM 2356 C CA . THR B 1 111 ? 3.748 -2.785 -12.906 1 91.69 111 THR B CA 1
ATOM 2357 C C . THR B 1 111 ? 4.934 -3.115 -12 1 91.69 111 THR B C 1
ATOM 2359 O O . THR B 1 111 ? 6.016 -2.541 -12.156 1 91.69 111 THR B O 1
ATOM 2362 N N . TYR B 1 112 ? 4.801 -4.039 -11.102 1 91.75 112 TYR B N 1
ATOM 2363 C CA . TYR B 1 112 ? 5.77 -4.199 -10.031 1 91.75 112 TYR B CA 1
ATOM 2364 C C . TYR B 1 112 ? 6.602 -5.465 -10.227 1 91.75 112 TYR B C 1
ATOM 2366 O O . TYR B 1 112 ? 7.656 -5.625 -9.609 1 91.75 112 TYR B O 1
ATOM 2374 N N . ALA B 1 113 ? 6.121 -6.418 -10.992 1 94.19 113 ALA B N 1
ATOM 2375 C CA . ALA B 1 113 ? 6.836 -7.629 -11.383 1 94.19 113 ALA B CA 1
ATOM 2376 C C . ALA B 1 113 ? 6.848 -7.797 -12.898 1 94.19 113 ALA B C 1
ATOM 2378 O O . ALA B 1 113 ? 6.359 -8.797 -13.43 1 94.19 113 ALA B O 1
ATOM 2379 N N . GLU B 1 114 ? 7.465 -6.922 -13.539 1 91.25 114 GLU B N 1
ATOM 2380 C CA . GLU B 1 114 ? 7.363 -6.762 -14.984 1 91.25 114 GLU B CA 1
ATOM 2381 C C . GLU B 1 114 ? 7.898 -7.988 -15.719 1 91.25 11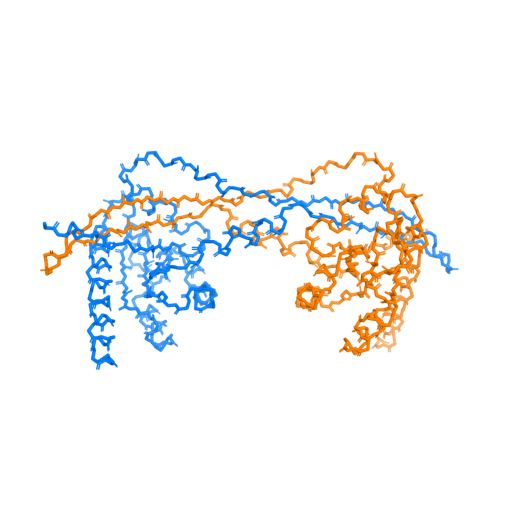4 GLU B C 1
ATOM 2383 O O . GLU B 1 114 ? 7.457 -8.297 -16.828 1 91.25 114 GLU B O 1
ATOM 2388 N N . ASN B 1 115 ? 8.773 -8.695 -15.18 1 92.12 115 ASN B N 1
ATOM 2389 C CA . ASN B 1 115 ? 9.398 -9.82 -15.859 1 92.12 115 ASN B CA 1
ATOM 2390 C C . ASN B 1 115 ? 8.688 -11.133 -15.539 1 92.12 115 ASN B C 1
ATOM 2392 O O . ASN B 1 115 ? 9.031 -12.18 -16.094 1 92.12 115 ASN B O 1
ATOM 2396 N N . ALA B 1 116 ? 7.742 -11.094 -14.734 1 95.75 116 ALA B N 1
ATOM 2397 C CA . ALA B 1 116 ? 7.105 -12.32 -14.281 1 95.75 116 ALA B CA 1
ATOM 2398 C C . ALA B 1 116 ? 6.195 -12.898 -15.359 1 95.75 116 ALA B C 1
ATOM 2400 O O . ALA B 1 116 ? 5.438 -12.172 -15.992 1 95.75 116 ALA B O 1
ATOM 2401 N N . LYS B 1 117 ? 6.348 -14.156 -15.633 1 96.44 117 LYS B N 1
ATOM 2402 C CA . LYS B 1 117 ? 5.336 -14.875 -16.406 1 96.44 117 LYS B CA 1
ATOM 2403 C C . LYS B 1 117 ? 4.035 -15.008 -15.617 1 96.44 117 LYS B C 1
ATOM 2405 O O . LYS B 1 117 ? 4.055 -15.344 -14.438 1 96.44 117 LYS B O 1
ATOM 2410 N N . ILE B 1 118 ? 2.947 -14.758 -16.25 1 97.62 118 ILE B N 1
ATOM 2411 C CA . ILE B 1 118 ? 1.684 -14.695 -15.523 1 97.62 118 ILE B CA 1
ATOM 2412 C C . ILE B 1 118 ? 0.835 -15.922 -15.867 1 97.62 118 ILE B C 1
ATOM 2414 O O . ILE B 1 118 ? 0.64 -16.234 -17.047 1 97.62 118 ILE B O 1
ATOM 2418 N N . PHE B 1 119 ? 0.352 -16.609 -14.891 1 98.12 119 PHE B N 1
ATOM 2419 C CA . PHE B 1 119 ? -0.538 -17.75 -15.016 1 98.12 119 PHE B CA 1
ATOM 2420 C C . PHE B 1 119 ? -1.884 -17.469 -14.359 1 98.12 119 PHE B C 1
ATOM 2422 O O . PHE B 1 119 ? -1.946 -16.812 -13.32 1 98.12 119 PHE B O 1
ATOM 2429 N N . LEU B 1 120 ? -2.912 -17.953 -14.977 1 98 120 LEU B N 1
ATOM 2430 C CA . LEU B 1 120 ? -4.258 -17.781 -14.438 1 98 120 LEU B CA 1
ATOM 2431 C C . LEU B 1 120 ? -4.738 -19.078 -13.766 1 98 120 LEU B C 1
ATOM 2433 O O . LEU B 1 120 ? -4.566 -20.156 -14.312 1 98 120 LEU B O 1
ATOM 2437 N N . CYS B 1 121 ? -5.293 -18.938 -12.57 1 98.38 121 CYS B N 1
ATOM 2438 C CA . CYS B 1 121 ? -5.742 -20.109 -11.82 1 98.38 121 CYS B CA 1
ATOM 2439 C C . CYS B 1 121 ? -7.168 -19.922 -11.312 1 98.38 121 CYS B C 1
ATOM 2441 O O . CYS B 1 121 ? -7.422 -19.062 -10.461 1 98.38 121 CYS B O 1
ATOM 2443 N N . GLY B 1 122 ? -8.117 -20.641 -11.859 1 97.75 122 GLY B N 1
ATOM 2444 C CA . GLY B 1 122 ? -9.445 -20.75 -11.289 1 97.75 122 GLY B CA 1
ATOM 2445 C C . GLY B 1 122 ? -9.547 -21.781 -10.188 1 97.75 122 GLY B C 1
ATOM 2446 O O . GLY B 1 122 ? -9.531 -22.984 -10.461 1 97.75 122 GLY B O 1
ATOM 2447 N N . ASN B 1 123 ? -9.672 -21.297 -8.922 1 97.44 123 ASN B N 1
ATOM 2448 C CA . ASN B 1 123 ? -9.68 -22.172 -7.754 1 97.44 123 ASN B CA 1
ATOM 2449 C C . ASN B 1 123 ? -11.102 -22.484 -7.301 1 97.44 123 ASN B C 1
ATOM 2451 O O . ASN B 1 123 ? -12.07 -21.969 -7.855 1 97.44 123 ASN B O 1
ATOM 2455 N N . LYS B 1 124 ? -11.227 -23.406 -6.363 1 96.62 124 LYS B N 1
ATOM 2456 C CA . LYS B 1 124 ? -12.484 -23.875 -5.781 1 96.62 124 LYS B CA 1
ATOM 2457 C C . LYS B 1 124 ? -13.32 -24.625 -6.816 1 96.62 124 LYS B C 1
ATOM 2459 O O . LYS B 1 124 ? -14.531 -24.422 -6.902 1 96.62 124 LYS B O 1
ATOM 2464 N N . LEU B 1 125 ? -12.664 -25.344 -7.633 1 95.06 125 LEU B N 1
ATOM 2465 C CA . LEU B 1 125 ? -13.281 -26.125 -8.695 1 95.06 125 LEU B CA 1
ATOM 2466 C C . LEU B 1 125 ? -14.32 -27.094 -8.133 1 95.06 125 LEU B C 1
ATOM 2468 O O . LEU B 1 125 ? -15.305 -27.422 -8.812 1 95.06 125 LEU B O 1
ATOM 2472 N N . ASP B 1 126 ? -14.18 -27.5 -6.898 1 94.06 126 ASP B N 1
ATOM 2473 C CA . ASP B 1 126 ? -15.086 -28.453 -6.266 1 94.06 126 ASP B CA 1
ATOM 2474 C C . ASP B 1 126 ? -16.469 -27.844 -6.07 1 94.06 126 ASP B C 1
ATOM 2476 O O . ASP B 1 126 ? -17.453 -28.562 -5.898 1 94.06 126 ASP B O 1
ATOM 2480 N N . LEU B 1 127 ? -16.5 -26.547 -6.105 1 92.25 127 LEU B N 1
ATOM 2481 C CA . LEU B 1 127 ? -17.766 -25.859 -5.832 1 92.25 127 LEU B CA 1
ATOM 2482 C C . LEU B 1 127 ? -18.5 -25.547 -7.129 1 92.25 127 LEU B C 1
ATOM 2484 O O . LEU B 1 127 ? -19.625 -25.031 -7.098 1 92.25 127 LEU B O 1
ATOM 2488 N N . VAL B 1 128 ? -17.859 -25.828 -8.219 1 88.25 128 VAL B N 1
ATOM 2489 C CA . VAL B 1 128 ? -18.5 -25.547 -9.5 1 88.25 128 VAL B CA 1
ATOM 2490 C C . VAL B 1 128 ? -19.594 -26.578 -9.766 1 88.25 128 VAL B C 1
ATOM 2492 O O . VAL B 1 128 ? -19.344 -27.781 -9.727 1 88.25 128 VAL B O 1
ATOM 2495 N N . ASN B 1 129 ? -20.828 -26.016 -9.648 1 79.25 129 ASN B N 1
ATOM 2496 C CA . ASN B 1 129 ? -21.984 -26.859 -9.977 1 79.25 129 ASN B CA 1
ATOM 2497 C C . ASN B 1 129 ? -22.266 -26.859 -11.469 1 79.25 129 ASN B C 1
ATOM 2499 O O . ASN B 1 129 ? -21.406 -26.516 -12.273 1 79.25 129 ASN B O 1
ATOM 2503 N N . LYS B 1 130 ? -23.547 -27.125 -11.906 1 71.56 130 LYS B N 1
ATOM 2504 C CA . LYS B 1 130 ? -24 -27.281 -13.289 1 71.56 130 LYS B CA 1
ATOM 2505 C C . LYS B 1 130 ? -23.781 -25.984 -14.078 1 71.56 130 LYS B C 1
ATOM 2507 O O . LYS B 1 130 ? -23.359 -26.031 -15.234 1 71.56 130 LYS B O 1
ATOM 2512 N N . VAL B 1 131 ? -23.922 -24.828 -13.406 1 75.19 131 VAL B N 1
ATOM 2513 C CA . VAL B 1 131 ? -23.688 -23.578 -14.117 1 75.19 131 VAL B CA 1
ATOM 2514 C C . VAL B 1 131 ? -22.625 -22.766 -13.383 1 75.19 131 VAL B C 1
ATOM 2516 O O . VAL B 1 131 ? -22.891 -22.219 -12.305 1 75.19 131 VAL B O 1
ATOM 2519 N N . PRO B 1 132 ? -21.438 -22.797 -14.023 1 79.75 132 PRO B N 1
ATOM 2520 C CA . PRO B 1 132 ? -20.391 -22.047 -13.352 1 79.75 132 PRO B CA 1
ATOM 2521 C C . PRO B 1 132 ? -20.641 -20.531 -13.367 1 79.75 132 PRO B C 1
ATOM 2523 O O . PRO B 1 132 ? -21.234 -20.016 -14.32 1 79.75 132 PRO B O 1
ATOM 2526 N N . GLN B 1 133 ? -20.312 -19.828 -12.281 1 91.38 133 GLN B N 1
ATOM 2527 C CA . GLN B 1 133 ? -20.406 -18.375 -12.227 1 91.38 133 GLN B CA 1
ATOM 2528 C C . GLN B 1 133 ? -19.391 -17.719 -13.148 1 91.38 133 GLN B C 1
ATOM 2530 O O . GLN B 1 133 ? -19.594 -16.578 -13.594 1 91.38 133 GLN B O 1
ATOM 2535 N N . VAL B 1 134 ? -18.344 -18.375 -13.391 1 94.62 134 VAL B N 1
ATOM 2536 C CA . VAL B 1 134 ? -17.344 -17.984 -14.383 1 94.62 134 VAL B CA 1
ATOM 2537 C C . VAL B 1 134 ? -17.203 -19.094 -15.43 1 94.62 134 VAL B C 1
ATOM 2539 O O . VAL B 1 134 ? -16.734 -20.188 -15.125 1 94.62 134 VAL B O 1
ATOM 2542 N N . SER B 1 135 ? -17.484 -18.844 -16.641 1 93.12 135 SER B N 1
ATOM 2543 C CA . SER B 1 135 ? -17.453 -19.844 -17.688 1 93.12 135 SER B CA 1
ATOM 2544 C C . SER B 1 135 ? -16.094 -19.891 -18.375 1 93.12 135 SER B C 1
ATOM 2546 O O . SER B 1 135 ? -15.289 -18.984 -18.219 1 93.12 135 SER B O 1
ATOM 2548 N N . ASP B 1 136 ? -15.93 -20.969 -19.141 1 93.69 136 ASP B N 1
ATOM 2549 C CA . ASP B 1 136 ? -14.719 -21.078 -19.953 1 93.69 136 ASP B CA 1
ATOM 2550 C C . ASP B 1 136 ? -14.641 -19.938 -20.969 1 93.69 136 ASP B C 1
ATOM 2552 O O . ASP B 1 136 ? -13.555 -19.438 -21.281 1 93.69 136 ASP B O 1
ATOM 2556 N N . ALA B 1 137 ? -15.797 -19.594 -21.438 1 94 137 ALA B N 1
ATOM 2557 C CA . ALA B 1 137 ? -15.852 -18.5 -22.406 1 94 137 ALA B CA 1
ATOM 2558 C C . ALA B 1 137 ? -15.398 -17.188 -21.781 1 94 137 ALA B C 1
ATOM 2560 O O . ALA B 1 137 ? -14.695 -16.406 -22.422 1 94 137 ALA B O 1
ATOM 2561 N N . ASP B 1 138 ? -15.828 -16.953 -20.594 1 95 138 ASP B N 1
ATOM 2562 C CA . ASP B 1 138 ? -15.391 -15.766 -19.859 1 95 138 ASP B CA 1
ATOM 2563 C C . ASP B 1 138 ? -13.867 -15.734 -19.703 1 95 138 ASP B C 1
ATOM 2565 O O . ASP B 1 138 ? -13.242 -14.703 -19.938 1 95 138 ASP B O 1
ATOM 2569 N N . ILE B 1 139 ? -13.344 -16.828 -19.391 1 95.31 139 ILE B N 1
ATOM 2570 C CA . ILE B 1 139 ? -11.914 -16.953 -19.156 1 95.31 139 ILE B CA 1
ATOM 2571 C C . ILE B 1 139 ? -11.141 -16.719 -20.453 1 95.31 139 ILE B C 1
ATOM 2573 O O . ILE B 1 139 ? -10.164 -15.977 -20.469 1 95.31 139 ILE B O 1
ATOM 2577 N N . ASP B 1 140 ? -11.609 -17.328 -21.453 1 94.31 140 ASP B N 1
ATOM 2578 C CA . ASP B 1 140 ? -10.969 -17.172 -22.766 1 94.31 140 ASP B CA 1
ATOM 2579 C C . ASP B 1 140 ? -11 -15.711 -23.219 1 94.31 140 ASP B C 1
ATOM 2581 O O . ASP B 1 140 ? -10 -15.203 -23.734 1 94.31 140 ASP B O 1
ATOM 2585 N N . ALA B 1 141 ? -12.109 -15.133 -23.016 1 93.88 141 ALA B N 1
ATOM 2586 C CA . ALA B 1 141 ? -12.258 -13.727 -23.391 1 93.88 141 ALA B CA 1
ATOM 2587 C C . ALA B 1 141 ? -11.289 -12.844 -22.609 1 93.88 141 ALA B C 1
ATOM 2589 O O . ALA B 1 141 ? -10.695 -11.922 -23.156 1 93.88 141 ALA B O 1
ATOM 2590 N N . PHE B 1 142 ? -11.188 -13.141 -21.406 1 94.88 142 PHE B N 1
ATOM 2591 C CA . PHE B 1 142 ? -10.258 -12.391 -20.562 1 94.88 142 PHE B CA 1
ATOM 2592 C C . PHE B 1 142 ? -8.828 -12.547 -21.062 1 94.88 142 PHE B C 1
ATOM 2594 O O . PHE B 1 142 ? -8.102 -11.555 -21.203 1 94.88 142 PHE B O 1
ATOM 2601 N N . CYS B 1 143 ? -8.414 -13.742 -21.375 1 93.94 143 CYS B N 1
ATOM 2602 C CA . CYS B 1 143 ? -7.066 -14.023 -21.859 1 93.94 143 CYS B CA 1
ATOM 2603 C C . CYS B 1 143 ? -6.805 -13.305 -23.188 1 93.94 143 CYS B C 1
ATOM 2605 O O . CYS B 1 143 ? -5.719 -12.758 -23.391 1 93.94 143 CYS B O 1
ATOM 2607 N N . GLU B 1 144 ? -7.75 -13.312 -24.016 1 91.81 144 GLU B N 1
ATOM 2608 C CA . GLU B 1 144 ? -7.629 -12.633 -25.297 1 91.81 144 GLU B CA 1
ATOM 2609 C C . GLU B 1 144 ? -7.465 -11.125 -25.109 1 91.81 144 GLU B C 1
ATOM 2611 O O . GLU B 1 144 ? -6.621 -10.5 -25.75 1 91.81 144 GLU B O 1
ATOM 2616 N N . GLN B 1 145 ? -8.266 -10.633 -24.219 1 90.81 145 GLN B N 1
ATOM 2617 C CA . GLN B 1 145 ? -8.25 -9.195 -23.953 1 90.81 145 GLN B CA 1
ATOM 2618 C C . GLN B 1 145 ? -6.902 -8.766 -23.375 1 90.81 145 GLN B C 1
ATOM 2620 O O . GLN B 1 145 ? -6.469 -7.629 -23.594 1 90.81 145 GLN B O 1
ATOM 2625 N N . CYS B 1 146 ? -6.234 -9.633 -22.688 1 89.62 146 CYS B N 1
ATOM 2626 C CA . CYS B 1 146 ? -4.969 -9.305 -22.047 1 89.62 146 CYS B CA 1
ATOM 2627 C C . CYS B 1 146 ? -3.797 -9.508 -23 1 89.62 146 CYS B C 1
ATOM 2629 O O . CYS B 1 146 ? -2.637 -9.406 -22.594 1 89.62 146 CYS B O 1
ATOM 2631 N N . HIS B 1 147 ? -4.004 -9.625 -24.281 1 82 147 HIS B N 1
ATOM 2632 C CA . HIS B 1 147 ? -3.037 -9.68 -25.375 1 82 147 HIS B CA 1
ATOM 2633 C C . HIS B 1 147 ? -1.908 -10.656 -25.062 1 82 147 HIS B C 1
ATOM 2635 O O . HIS B 1 147 ? -0.731 -10.312 -25.188 1 82 147 HIS B O 1
ATOM 2641 N N . ASN B 1 148 ? -2.137 -11.773 -24.547 1 80.62 148 ASN B N 1
ATOM 2642 C CA . ASN B 1 148 ? -1.248 -12.922 -24.391 1 80.62 148 ASN B CA 1
ATOM 2643 C C . ASN B 1 148 ? -0.315 -12.734 -23.188 1 80.62 148 ASN B C 1
ATOM 2645 O O . ASN B 1 148 ? 0.792 -13.281 -23.172 1 80.62 148 ASN B O 1
ATOM 2649 N N . LEU B 1 149 ? -0.724 -11.797 -22.297 1 90.75 149 LEU B N 1
ATOM 2650 C CA . LEU B 1 149 ? 0.035 -11.656 -21.062 1 90.75 149 LEU B CA 1
ATOM 2651 C C . LEU B 1 149 ? -0.058 -12.93 -20.219 1 90.75 149 LEU B C 1
ATOM 2653 O O . LEU B 1 149 ? 0.848 -13.227 -19.438 1 90.75 149 LEU B O 1
ATOM 2657 N N . ILE B 1 150 ? -1.103 -13.602 -20.484 1 94.44 150 ILE B N 1
ATOM 2658 C CA . ILE B 1 150 ? -1.344 -14.812 -19.703 1 94.44 150 ILE B CA 1
ATOM 2659 C C . ILE B 1 150 ? -0.706 -16.016 -20.406 1 94.44 150 ILE B C 1
ATOM 2661 O O . ILE B 1 150 ? -1.031 -16.312 -21.562 1 94.44 150 ILE B O 1
ATOM 2665 N N . SER B 1 151 ? 0.131 -16.688 -19.719 1 94.75 151 SER B N 1
ATOM 2666 C CA . SER B 1 151 ? 0.875 -17.797 -20.312 1 94.75 151 SER B CA 1
ATOM 2667 C C . SER B 1 151 ? 0.024 -19.062 -20.375 1 94.75 151 SER B C 1
ATOM 2669 O O . SER B 1 151 ? 0.084 -19.812 -21.344 1 94.75 151 SER B O 1
ATOM 2671 N N . LYS B 1 152 ? -0.737 -19.359 -19.344 1 96 152 LYS B N 1
ATOM 2672 C CA . LYS B 1 152 ? -1.577 -20.547 -19.281 1 96 152 LYS B CA 1
ATOM 2673 C C . LYS B 1 152 ? -2.619 -20.422 -18.172 1 96 152 LYS B C 1
ATOM 2675 O O . LYS B 1 152 ? -2.455 -19.625 -17.25 1 96 152 LYS B O 1
ATOM 2680 N N . THR B 1 153 ? -3.656 -21.188 -18.344 1 96.94 153 THR B N 1
ATOM 2681 C CA . THR B 1 153 ? -4.758 -21.172 -17.391 1 96.94 153 THR B CA 1
ATOM 2682 C C . THR B 1 153 ? -4.926 -22.547 -16.75 1 96.94 153 THR B C 1
ATOM 2684 O O . THR B 1 153 ? -4.816 -23.562 -17.422 1 96.94 153 THR B O 1
ATOM 2687 N N . TYR B 1 154 ? -5.238 -22.531 -15.453 1 97.88 154 TYR B N 1
ATOM 2688 C CA . TYR B 1 154 ? -5.457 -23.766 -14.711 1 97.88 154 TYR B CA 1
ATOM 2689 C C . TYR B 1 154 ? -6.754 -23.703 -13.914 1 97.88 154 TYR B C 1
ATOM 2691 O O . TYR B 1 154 ? -7.238 -22.609 -13.594 1 97.88 154 TYR B O 1
ATOM 2699 N N . LYS B 1 155 ? -7.266 -24.844 -13.656 1 97.31 155 LYS B N 1
ATOM 2700 C CA . LYS B 1 155 ? -8.359 -25 -12.695 1 97.31 155 LYS B CA 1
ATOM 2701 C C . LYS B 1 155 ? -7.957 -25.922 -11.547 1 97.31 155 LYS B C 1
ATOM 2703 O O . LYS B 1 155 ? -7.383 -26.984 -11.773 1 97.31 155 LYS B O 1
ATOM 2708 N N . THR B 1 156 ? -8.227 -25.453 -10.344 1 97.69 156 THR B N 1
ATOM 2709 C CA . THR B 1 156 ? -7.746 -26.203 -9.195 1 97.69 156 THR B CA 1
ATOM 2710 C C . THR B 1 156 ? -8.805 -26.25 -8.102 1 97.69 156 THR B C 1
ATOM 2712 O O . THR B 1 156 ? -9.773 -25.484 -8.125 1 97.69 156 THR B O 1
ATOM 2715 N N . SER B 1 157 ? -8.695 -27.203 -7.227 1 96.94 157 SER B N 1
ATOM 2716 C CA . SER B 1 157 ? -9.43 -27.297 -5.969 1 96.94 157 SER B CA 1
ATOM 2717 C C . SER B 1 157 ? -8.5 -27.656 -4.809 1 96.94 157 SER B C 1
ATOM 2719 O O . SER B 1 157 ? -7.98 -28.766 -4.746 1 96.94 157 SER B O 1
ATOM 2721 N N . CYS B 1 158 ? -8.32 -26.719 -3.953 1 95.19 158 CYS B N 1
ATOM 2722 C CA . CYS B 1 158 ? -7.484 -27 -2.785 1 95.19 158 CYS B CA 1
ATOM 2723 C C . CYS B 1 158 ? -8.156 -28.016 -1.869 1 95.19 158 CYS B C 1
ATOM 2725 O O . CYS B 1 158 ? -7.477 -28.734 -1.14 1 95.19 158 CYS B O 1
ATOM 2727 N N . LYS B 1 159 ? -9.484 -28.047 -1.858 1 93.81 159 LYS B N 1
ATOM 2728 C CA . LYS B 1 159 ? -10.234 -29 -1.032 1 93.81 159 LYS B CA 1
ATOM 2729 C C . LYS B 1 159 ? -9.938 -30.438 -1.44 1 93.81 159 LYS B C 1
ATOM 2731 O O . LYS B 1 159 ? -9.656 -31.281 -0.588 1 93.81 159 LYS B O 1
ATOM 2736 N N . THR B 1 160 ? -9.875 -30.75 -2.732 1 94.88 160 THR B N 1
ATOM 2737 C CA . THR B 1 160 ? -9.68 -32.094 -3.227 1 94.88 160 THR B CA 1
ATOM 2738 C C . THR B 1 160 ? -8.219 -32.344 -3.609 1 94.88 160 THR B C 1
ATOM 2740 O O . THR B 1 160 ? -7.781 -33.469 -3.74 1 94.88 160 THR B O 1
ATOM 2743 N N . GLY B 1 161 ? -7.523 -31.266 -3.885 1 94.44 161 GLY B N 1
ATOM 2744 C CA . GLY B 1 161 ? -6.152 -31.344 -4.363 1 94.44 161 GLY B CA 1
ATOM 2745 C C . GLY B 1 161 ? -6.051 -31.391 -5.875 1 94.44 161 GLY B C 1
ATOM 2746 O O . GLY B 1 161 ? -4.949 -31.406 -6.426 1 94.44 161 GLY B O 1
ATOM 2747 N N . GLU B 1 162 ? -7.137 -31.297 -6.488 1 95.81 162 GLU B N 1
ATOM 2748 C CA . GLU B 1 162 ? -7.184 -31.438 -7.938 1 95.81 162 GLU B CA 1
ATOM 2749 C C . GLU B 1 162 ? -6.477 -30.281 -8.633 1 95.81 162 GLU B C 1
ATOM 2751 O O . GLU B 1 162 ? -6.695 -29.109 -8.281 1 95.81 162 GLU B O 1
ATOM 2756 N N . GLY B 1 163 ? -5.582 -30.656 -9.617 1 96.56 163 GLY B N 1
ATOM 2757 C CA . GLY B 1 163 ? -5.016 -29.688 -10.547 1 96.56 163 GLY B CA 1
ATOM 2758 C C . GLY B 1 163 ? -3.797 -28.969 -9.992 1 96.56 163 GLY B C 1
ATOM 2759 O O . GLY B 1 163 ? -3.057 -28.328 -10.734 1 96.56 163 GLY B O 1
ATOM 2760 N N . LEU B 1 164 ? -3.49 -29.062 -8.695 1 96.88 164 LEU B N 1
ATOM 2761 C CA . LEU B 1 164 ? -2.445 -28.281 -8.039 1 96.88 164 LEU B CA 1
ATOM 2762 C C . LEU B 1 164 ? -1.062 -28.766 -8.461 1 96.88 164 LEU B C 1
ATOM 2764 O O . LEU B 1 164 ? -0.234 -27.969 -8.914 1 96.88 164 LEU B O 1
ATOM 2768 N N . GLU B 1 165 ? -0.854 -30.031 -8.328 1 94.69 165 GLU B N 1
ATOM 2769 C CA . GLU B 1 165 ? 0.452 -30.578 -8.68 1 94.69 165 GLU B CA 1
ATOM 2770 C C . GLU B 1 165 ? 0.759 -30.359 -10.156 1 94.69 165 GLU B C 1
ATOM 2772 O O . GLU B 1 165 ? 1.882 -30 -10.523 1 94.69 165 GLU B O 1
ATOM 2777 N N . GLU B 1 166 ? -0.244 -30.609 -10.961 1 95.62 166 GLU B N 1
ATOM 2778 C CA . GLU B 1 166 ? -0.088 -30.391 -12.391 1 95.62 166 GLU B CA 1
ATOM 2779 C C . GLU B 1 166 ? 0.261 -28.938 -12.695 1 95.62 166 GLU B C 1
ATOM 2781 O O . GLU B 1 166 ? 1.109 -28.672 -13.547 1 95.62 166 GLU B O 1
ATOM 2786 N N . MET B 1 167 ? -0.359 -28.016 -12.07 1 97.38 167 MET B N 1
ATOM 2787 C CA . MET B 1 167 ? -0.114 -26.594 -12.273 1 97.38 167 MET B CA 1
ATOM 2788 C C . MET B 1 167 ? 1.327 -26.234 -11.93 1 97.38 167 MET B C 1
ATOM 2790 O O . MET B 1 167 ? 2.035 -25.641 -12.75 1 97.38 167 MET B O 1
ATOM 2794 N N . PHE B 1 168 ? 1.812 -26.609 -10.766 1 96.56 168 PHE B N 1
ATOM 2795 C CA . PHE B 1 168 ? 3.148 -26.234 -10.328 1 96.56 168 PHE B CA 1
ATOM 2796 C C . PHE B 1 168 ? 4.215 -26.906 -11.18 1 96.56 168 PHE B C 1
ATOM 2798 O O . PHE B 1 168 ? 5.238 -26.312 -11.5 1 96.56 168 PHE B O 1
ATOM 2805 N N . ALA B 1 169 ? 3.953 -28.141 -11.516 1 94.56 169 ALA B N 1
ATOM 2806 C CA . ALA B 1 169 ? 4.891 -28.859 -12.383 1 94.56 169 ALA B CA 1
ATOM 2807 C C . ALA B 1 169 ? 5 -28.172 -13.75 1 94.56 169 ALA B C 1
ATOM 2809 O O . ALA B 1 169 ? 6.098 -28.031 -14.289 1 94.56 169 ALA B O 1
ATOM 2810 N N . ASP B 1 170 ? 3.879 -27.844 -14.25 1 95.5 170 ASP B N 1
ATOM 2811 C CA . ASP B 1 170 ? 3.857 -27.172 -15.539 1 95.5 170 ASP B CA 1
ATOM 2812 C C . ASP B 1 170 ? 4.559 -25.812 -15.461 1 95.5 170 ASP B C 1
ATOM 2814 O O . ASP B 1 170 ? 5.336 -25.453 -16.359 1 95.5 170 ASP B O 1
ATOM 2818 N N . ILE B 1 171 ? 4.316 -25.078 -14.445 1 95.88 171 ILE B N 1
ATOM 2819 C CA . ILE B 1 171 ? 4.953 -23.781 -14.25 1 95.88 171 ILE B CA 1
ATOM 2820 C C . ILE B 1 171 ? 6.469 -23.953 -14.148 1 95.88 171 ILE B C 1
ATOM 2822 O O . ILE B 1 171 ? 7.227 -23.203 -14.773 1 95.88 171 ILE B O 1
ATOM 2826 N N . ALA B 1 172 ? 6.871 -24.922 -13.406 1 94.19 172 ALA B N 1
ATOM 2827 C CA . ALA B 1 172 ? 8.297 -25.219 -13.289 1 94.19 172 ALA B CA 1
ATOM 2828 C C . ALA B 1 172 ? 8.914 -25.469 -14.664 1 94.19 172 ALA B C 1
ATOM 2830 O O . ALA B 1 172 ? 9.969 -24.938 -14.984 1 94.19 172 ALA B O 1
ATOM 2831 N N . THR B 1 173 ? 8.234 -26.25 -15.398 1 92.12 173 THR B N 1
ATOM 2832 C CA . THR B 1 173 ? 8.711 -26.594 -16.734 1 92.12 173 THR B CA 1
ATOM 2833 C C . THR B 1 173 ? 8.828 -25.344 -17.609 1 92.12 173 THR B C 1
ATOM 2835 O O . THR B 1 173 ? 9.828 -25.172 -18.297 1 92.12 173 THR B O 1
ATOM 2838 N N . GLN B 1 174 ? 7.852 -24.531 -17.578 1 92.06 174 GLN B N 1
ATOM 2839 C CA . GLN B 1 174 ? 7.844 -23.312 -18.391 1 92.06 174 GLN B CA 1
ATOM 2840 C C . GLN B 1 174 ? 8.969 -22.375 -17.969 1 92.06 174 GLN B C 1
ATOM 2842 O O . GLN B 1 174 ? 9.594 -21.734 -18.812 1 92.06 174 GLN B O 1
ATOM 2847 N N . LEU B 1 175 ? 9.203 -22.281 -16.703 1 92 175 LEU B N 1
ATOM 2848 C CA . LEU B 1 175 ? 10.242 -21.391 -16.203 1 92 175 LEU B CA 1
ATOM 2849 C C . LEU B 1 175 ? 11.625 -21.906 -16.578 1 92 175 LEU B C 1
ATOM 2851 O O . LEU B 1 175 ? 12.523 -21.109 -16.875 1 92 175 LEU B O 1
ATOM 2855 N N . VAL B 1 176 ? 11.867 -23.188 -16.609 1 87.44 176 VAL B N 1
ATOM 2856 C CA . VAL B 1 176 ? 13.125 -23.781 -17.047 1 87.44 176 VAL B CA 1
ATOM 2857 C C . VAL B 1 176 ? 13.383 -23.453 -18.516 1 87.44 176 VAL B C 1
ATOM 2859 O O . VAL B 1 176 ? 14.492 -23.078 -18.891 1 87.44 176 VAL B O 1
ATOM 2862 N N . GLN B 1 177 ? 12.328 -23.547 -19.25 1 84 177 GLN B N 1
ATOM 2863 C CA . GLN B 1 177 ? 12.445 -23.297 -20.688 1 84 177 GLN B CA 1
ATOM 2864 C C . GLN B 1 177 ? 12.758 -21.828 -20.953 1 84 177 GLN B C 1
ATOM 2866 O O . GLN B 1 177 ? 13.555 -21.516 -21.844 1 84 177 GLN B O 1
ATOM 2871 N N . SER B 1 178 ? 12.141 -20.984 -20.219 1 82.81 178 SER B N 1
ATOM 2872 C CA . SER B 1 178 ? 12.367 -19.562 -20.391 1 82.81 178 SER B CA 1
ATOM 2873 C C . SER B 1 178 ? 13.797 -19.172 -20.016 1 82.81 178 SER B C 1
ATOM 2875 O O . SER B 1 178 ? 14.398 -18.312 -20.656 1 82.81 178 SER B O 1
ATOM 2877 N N . ASN B 1 179 ? 14.312 -19.688 -18.938 1 78.31 179 ASN B N 1
ATOM 2878 C CA . ASN B 1 179 ? 15.68 -19.406 -18.5 1 78.31 179 ASN B CA 1
ATOM 2879 C C . ASN B 1 179 ? 16.703 -19.906 -19.516 1 78.31 179 ASN B C 1
ATOM 2881 O O . ASN B 1 179 ? 17.719 -19.266 -19.734 1 78.31 179 ASN B O 1
ATOM 2885 N N . ARG B 1 180 ? 16.438 -21.031 -20.047 1 69.31 180 ARG B N 1
ATOM 2886 C CA . ARG B 1 180 ? 17.328 -21.594 -21.062 1 69.31 180 ARG B CA 1
ATOM 2887 C C . ARG B 1 180 ? 17.391 -20.672 -22.281 1 69.31 180 ARG B C 1
ATOM 2889 O O . ARG B 1 180 ? 18.484 -20.453 -22.828 1 69.31 180 ARG B O 1
ATOM 2896 N N . SER B 1 181 ? 16.266 -20.188 -22.594 1 69.38 181 SER B N 1
ATOM 2897 C CA . SER B 1 181 ? 16.219 -19.312 -23.766 1 69.38 181 SER B CA 1
ATOM 2898 C C . SER B 1 181 ? 16.969 -18.016 -23.516 1 69.38 181 SER B C 1
ATOM 2900 O O . SER B 1 181 ? 17.641 -17.5 -24.406 1 69.38 181 SER B O 1
ATOM 2902 N N . LYS B 1 182 ? 16.922 -17.578 -22.297 1 69.06 182 LYS B N 1
ATOM 2903 C CA . LYS B 1 182 ? 17.625 -16.344 -21.938 1 69.06 182 LYS B CA 1
ATOM 2904 C C . LYS B 1 182 ? 19.141 -16.547 -21.969 1 69.06 182 LYS B C 1
ATOM 2906 O O . LYS B 1 182 ? 19.875 -15.68 -22.453 1 69.06 182 LYS B O 1
ATOM 2911 N N . LEU B 1 183 ? 19.547 -17.609 -21.484 1 65.44 183 LEU B N 1
ATOM 2912 C CA . LEU B 1 183 ? 20.969 -17.938 -21.438 1 65.44 183 LEU B CA 1
ATOM 2913 C C . LEU B 1 183 ? 21.531 -18.141 -22.844 1 65.44 183 LEU B C 1
ATOM 2915 O O . LEU B 1 183 ? 22.641 -17.719 -23.141 1 65.44 183 LEU B O 1
ATOM 2919 N N . GLU B 1 184 ? 20.766 -18.781 -23.625 1 64.56 184 GLU B N 1
ATOM 2920 C CA . GLU B 1 184 ? 21.188 -19.016 -25 1 64.56 184 GLU B CA 1
ATOM 2921 C C . GLU B 1 184 ? 21.297 -17.703 -25.766 1 64.56 184 GLU B C 1
ATOM 2923 O O . GLU B 1 184 ? 22.219 -17.531 -26.562 1 64.56 184 GLU B O 1
ATOM 2928 N N . LEU B 1 185 ? 20.359 -16.859 -25.469 1 62.84 185 LEU B N 1
ATOM 2929 C CA . LEU B 1 185 ? 20.375 -15.562 -26.125 1 62.84 185 LEU B CA 1
ATOM 2930 C C . LEU B 1 185 ? 21.562 -14.734 -25.672 1 62.84 185 LEU B C 1
ATOM 2932 O O . LEU B 1 185 ? 22.203 -14.055 -26.484 1 62.84 185 LEU B O 1
ATOM 2936 N N . GLN B 1 186 ? 21.844 -14.773 -24.422 1 66 186 GLN B N 1
ATOM 2937 C CA . GLN B 1 186 ? 22.984 -14.047 -23.891 1 66 186 GLN B CA 1
ATOM 2938 C C . GLN B 1 186 ? 24.297 -14.594 -24.438 1 66 186 GLN B C 1
ATOM 2940 O O . GLN B 1 186 ? 25.234 -13.836 -24.672 1 66 186 GLN B O 1
ATOM 2945 N N . SER B 1 187 ? 24.391 -15.828 -24.609 1 67.75 187 SER B N 1
ATOM 2946 C CA . SER B 1 187 ? 25.578 -16.453 -25.156 1 67.75 187 SER B CA 1
ATOM 2947 C C . SER B 1 187 ? 25.766 -16.094 -26.625 1 67.75 187 SER B C 1
ATOM 2949 O O . SER B 1 187 ? 26.906 -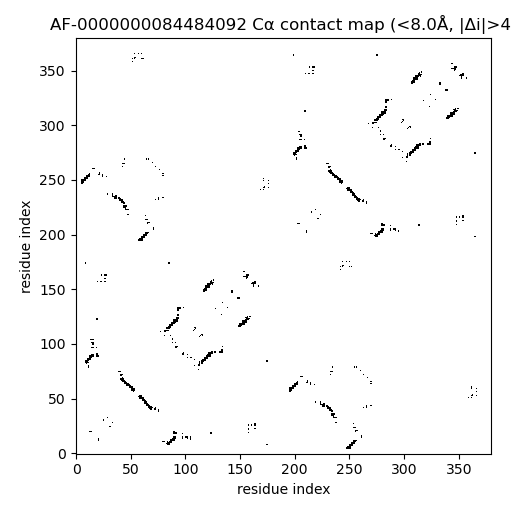15.984 -27.109 1 67.75 187 SER B O 1
ATOM 2951 N N . MET B 1 188 ? 24.734 -15.867 -27.266 1 66.06 188 MET B N 1
ATOM 2952 C CA . MET B 1 188 ? 24.828 -15.492 -28.688 1 66.06 188 MET B CA 1
ATOM 2953 C C . MET B 1 188 ? 25.266 -14.039 -28.828 1 66.06 188 MET B C 1
ATOM 2955 O O . MET B 1 188 ? 25.953 -13.695 -29.797 1 66.06 188 MET B O 1
ATOM 2959 N N . GLU B 1 189 ? 24.812 -13.32 -27.875 1 57.09 189 GLU B N 1
ATOM 2960 C CA . GLU B 1 189 ? 25.156 -11.906 -27.969 1 57.09 189 GLU B CA 1
ATOM 2961 C C . GLU B 1 189 ? 26.562 -11.648 -27.438 1 57.09 189 GLU B C 1
ATOM 2963 O O . GLU B 1 189 ? 27.156 -10.602 -27.719 1 57.09 189 GLU B O 1
ATOM 2968 N N . ALA B 1 190 ? 27.125 -12.711 -26.922 1 53.19 190 ALA B N 1
ATOM 2969 C CA . ALA B 1 190 ? 28.5 -12.539 -26.469 1 53.19 190 ALA B CA 1
ATOM 2970 C C . ALA B 1 190 ? 29.5 -13.055 -27.5 1 53.19 190 ALA B C 1
ATOM 2972 O O . ALA B 1 190 ? 29.188 -13.977 -28.266 1 53.19 190 ALA B O 1
#

Solvent-accessible surface area (backbone atoms only — not comparable to full-atom values): 20486 Å² total; per-residue (Å²): 128,83,76,78,77,65,52,76,39,35,31,32,57,43,58,56,88,88,35,42,62,68,50,47,50,36,60,73,47,69,70,50,86,69,71,70,44,93,54,59,31,52,34,34,38,36,67,51,76,47,78,42,84,33,93,81,79,43,54,35,29,40,31,42,34,43,69,43,38,60,68,49,42,51,51,53,53,47,57,63,31,53,78,24,46,28,34,39,41,37,20,24,31,69,34,47,68,44,52,72,50,41,64,62,51,49,50,50,39,54,71,58,22,65,75,29,48,29,31,39,33,35,20,44,48,81,63,47,61,96,72,50,63,52,44,72,65,57,52,50,50,51,41,59,72,51,72,64,57,52,74,49,77,45,60,24,13,71,89,81,50,44,48,48,66,61,49,53,52,50,49,52,42,52,51,54,54,52,52,50,51,50,53,53,50,53,56,65,75,94,128,83,77,77,76,66,52,75,38,34,30,33,58,43,59,54,89,88,33,42,62,68,50,48,50,36,58,74,48,67,69,51,88,66,69,70,44,92,53,57,32,51,36,36,38,35,69,52,77,46,78,42,82,32,90,80,80,43,54,33,29,41,32,42,35,44,71,43,38,60,67,49,42,51,50,54,53,49,58,64,32,52,78,24,46,26,34,40,41,38,21,26,32,68,34,48,68,45,52,71,51,41,62,60,51,48,52,51,40,54,69,56,22,63,76,28,47,32,31,39,34,34,20,45,47,80,63,48,58,96,71,50,61,52,45,70,66,56,51,51,50,50,43,58,72,52,71,64,56,52,74,49,77,46,58,22,15,71,90,81,50,45,47,48,65,60,50,54,53,49,50,50,42,53,52,53,53,53,51,50,52,49,51,53,50,53,55,66,75,94